Protein AF-A0A538II56-F1 (afdb_monomer_lite)

Radius of gyration: 27.38 Å; chains: 1; bounding box: 63×36×80 Å

Structure (mmCIF, N/CA/C/O backbone):
data_AF-A0A538II56-F1
#
_entry.id   AF-A0A538II56-F1
#
loop_
_atom_site.group_PDB
_atom_site.id
_atom_site.type_symbol
_atom_site.label_atom_id
_atom_site.label_alt_id
_atom_site.label_comp_id
_atom_site.label_asym_id
_atom_site.label_entity_id
_atom_site.label_seq_id
_atom_site.pdbx_PDB_ins_code
_atom_site.Cartn_x
_atom_site.Cartn_y
_atom_site.Cartn_z
_atom_site.occupancy
_atom_site.B_iso_or_equiv
_atom_site.auth_seq_id
_atom_site.auth_comp_id
_atom_site.auth_asym_id
_atom_site.auth_atom_id
_atom_site.pdbx_PDB_model_num
ATOM 1 N N . MET A 1 1 ? -2.631 -10.500 -26.567 1.00 83.62 1 MET A N 1
ATOM 2 C CA . MET A 1 1 ? -2.787 -10.497 -25.091 1.00 83.62 1 MET A CA 1
ATOM 3 C C . MET A 1 1 ? -1.878 -9.417 -24.539 1.00 83.62 1 MET A C 1
ATOM 5 O O . MET A 1 1 ? -0.732 -9.382 -24.964 1.00 83.62 1 MET A O 1
ATOM 9 N N . ALA A 1 2 ? -2.372 -8.534 -23.667 1.00 93.31 2 ALA A N 1
ATOM 10 C CA . ALA A 1 2 ? -1.556 -7.450 -23.122 1.00 93.31 2 ALA A CA 1
ATOM 11 C C . ALA A 1 2 ? -0.451 -8.008 -22.205 1.00 93.31 2 ALA A C 1
ATOM 13 O O . ALA A 1 2 ? -0.745 -8.594 -21.159 1.00 93.31 2 ALA A O 1
ATOM 14 N N . ARG A 1 3 ? 0.801 -7.838 -22.639 1.00 98.19 3 ARG A N 1
ATOM 15 C CA . ARG A 1 3 ? 2.034 -8.002 -21.858 1.00 98.19 3 ARG A CA 1
ATOM 16 C C . ARG A 1 3 ? 2.513 -6.625 -21.424 1.00 98.19 3 ARG A C 1
ATOM 18 O O . ARG A 1 3 ? 2.682 -5.748 -22.278 1.00 98.19 3 ARG A O 1
ATOM 25 N N . VAL A 1 4 ? 2.705 -6.451 -20.126 1.00 98.62 4 VAL A N 1
ATOM 26 C CA . VAL A 1 4 ? 3.088 -5.178 -19.507 1.00 98.62 4 VAL A CA 1
ATOM 27 C C . VAL A 1 4 ? 4.300 -5.374 -18.604 1.00 98.62 4 VAL A C 1
ATOM 29 O O . VAL A 1 4 ? 4.721 -6.504 -18.354 1.00 98.62 4 VAL A O 1
ATOM 32 N N . ARG A 1 5 ? 4.850 -4.277 -18.087 1.00 98.62 5 ARG A N 1
ATOM 33 C CA . ARG A 1 5 ? 5.901 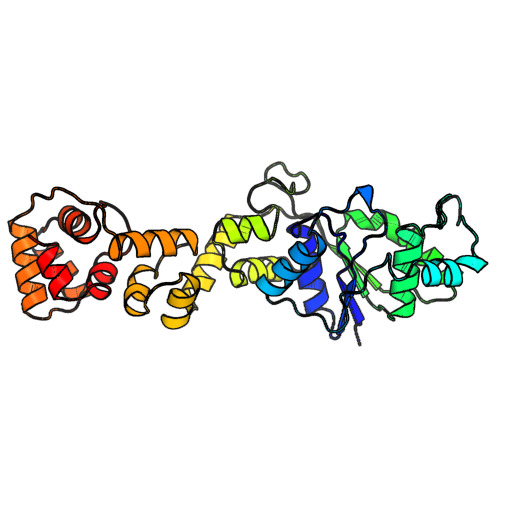-4.322 -17.069 1.00 98.62 5 ARG A CA 1
ATOM 34 C C . ARG A 1 5 ? 5.771 -3.188 -16.073 1.00 98.62 5 ARG A C 1
ATOM 36 O O . ARG A 1 5 ? 5.501 -2.046 -16.460 1.00 98.62 5 ARG A O 1
ATOM 43 N N . PHE A 1 6 ? 6.072 -3.503 -14.823 1.00 98.62 6 PHE A N 1
ATOM 44 C CA . PHE A 1 6 ? 6.398 -2.510 -13.818 1.00 98.62 6 PHE A CA 1
ATOM 45 C C . PHE A 1 6 ? 7.922 -2.426 -13.693 1.00 98.62 6 PHE A C 1
ATOM 47 O O . PHE A 1 6 ? 8.574 -3.431 -13.416 1.00 98.62 6 PHE A O 1
ATOM 54 N N . ALA A 1 7 ? 8.471 -1.238 -13.957 1.00 98.19 7 ALA A N 1
ATOM 55 C CA . ALA A 1 7 ? 9.909 -1.011 -14.088 1.00 98.19 7 ALA A CA 1
ATOM 56 C C . ALA A 1 7 ? 10.427 0.073 -13.113 1.00 98.19 7 ALA A C 1
ATOM 58 O O . ALA A 1 7 ? 10.723 1.191 -13.540 1.00 98.19 7 ALA A O 1
ATOM 59 N N . PRO A 1 8 ? 10.424 -0.165 -11.787 1.00 97.62 8 PRO A N 1
ATOM 60 C CA . PRO A 1 8 ? 10.918 0.803 -10.810 1.00 97.62 8 PRO A CA 1
ATOM 61 C C . PRO A 1 8 ? 12.451 0.798 -10.693 1.00 97.62 8 PRO A C 1
ATOM 63 O O . PRO A 1 8 ? 13.091 -0.251 -10.718 1.00 97.62 8 PRO A O 1
ATOM 66 N N . SER A 1 9 ? 13.040 1.970 -10.442 1.00 96.62 9 SER A N 1
ATOM 67 C CA . SER A 1 9 ? 14.431 2.073 -9.978 1.00 96.62 9 SER A CA 1
ATOM 68 C C . SER A 1 9 ? 14.523 1.860 -8.457 1.00 96.62 9 SER A C 1
ATOM 70 O O . SER A 1 9 ? 13.689 2.426 -7.731 1.00 96.62 9 SER A O 1
ATOM 72 N N . PRO A 1 10 ? 15.542 1.138 -7.943 1.00 96.62 10 PRO A N 1
ATOM 73 C CA . PRO A 1 10 ? 15.673 0.754 -6.531 1.00 96.62 10 PRO A CA 1
ATOM 74 C C . PRO A 1 10 ? 16.144 1.921 -5.650 1.00 96.62 10 PRO A C 1
ATOM 76 O O . PRO A 1 10 ? 17.224 1.928 -5.066 1.00 96.62 10 PRO A O 1
ATOM 79 N N . THR A 1 11 ? 15.286 2.932 -5.539 1.00 94.81 11 THR A N 1
ATOM 80 C CA . THR A 1 11 ? 15.519 4.202 -4.830 1.00 94.81 11 THR A CA 1
ATOM 81 C C . THR A 1 11 ? 14.812 4.249 -3.465 1.00 94.81 11 THR A C 1
ATOM 83 O O . THR A 1 11 ? 14.501 5.334 -2.958 1.00 94.81 11 THR A O 1
ATOM 86 N N . GLY A 1 12 ? 14.507 3.073 -2.907 1.00 94.94 12 GLY A N 1
ATOM 87 C CA . GLY A 1 12 ? 13.791 2.861 -1.648 1.00 94.94 12 GLY A CA 1
ATOM 88 C C . GLY A 1 12 ? 12.340 2.434 -1.861 1.00 94.94 12 GLY A C 1
ATOM 89 O O . GLY A 1 12 ? 11.979 1.961 -2.937 1.00 94.94 12 GLY A O 1
ATOM 90 N N . SER A 1 13 ? 11.510 2.633 -0.831 1.00 97.62 13 SER A N 1
ATOM 91 C CA . SER A 1 13 ? 10.066 2.370 -0.898 1.00 97.62 13 SER A CA 1
ATOM 92 C C . SER A 1 13 ? 9.413 3.080 -2.088 1.00 97.62 13 SER A C 1
ATOM 94 O O . SER A 1 13 ? 9.813 4.185 -2.487 1.00 97.62 13 SER A O 1
ATOM 96 N N . LEU A 1 14 ? 8.393 2.438 -2.657 1.00 98.06 14 LEU A N 1
ATOM 97 C CA . LEU A 1 14 ? 7.661 2.966 -3.796 1.00 98.06 14 LEU A CA 1
ATOM 98 C C . LEU A 1 14 ? 7.014 4.301 -3.439 1.00 98.06 14 LEU A C 1
ATOM 100 O O . LEU A 1 14 ? 6.211 4.404 -2.513 1.00 98.06 14 LEU A O 1
ATOM 104 N N . HIS A 1 15 ? 7.320 5.325 -4.235 1.00 97.69 15 HIS A N 1
ATOM 105 C CA . HIS A 1 15 ? 6.516 6.540 -4.258 1.00 97.69 15 HIS A CA 1
ATOM 106 C C . HIS A 1 15 ? 5.080 6.188 -4.668 1.00 97.69 15 HIS A C 1
ATOM 108 O O . HIS A 1 15 ? 4.889 5.338 -5.541 1.00 97.69 15 HIS A O 1
ATOM 114 N N . LEU A 1 16 ? 4.074 6.866 -4.112 1.00 97.69 16 LEU A N 1
ATOM 115 C CA . LEU A 1 16 ? 2.669 6.525 -4.367 1.00 97.69 16 LEU A CA 1
ATOM 116 C C . LEU A 1 16 ? 2.299 6.570 -5.864 1.00 97.69 16 LEU A C 1
ATOM 118 O O . LEU A 1 16 ? 1.544 5.736 -6.353 1.00 97.69 16 LEU A O 1
ATOM 122 N N . GLY A 1 17 ? 2.907 7.484 -6.628 1.00 97.12 17 GLY A N 1
ATOM 123 C CA . GLY A 1 17 ? 2.759 7.527 -8.089 1.00 97.12 17 GLY A CA 1
ATOM 124 C C . GLY A 1 17 ? 3.330 6.299 -8.818 1.00 97.12 17 GLY A C 1
ATOM 125 O O . GLY A 1 17 ? 2.764 5.876 -9.820 1.00 97.12 17 GLY A O 1
ATOM 126 N N . ASN A 1 18 ? 4.400 5.685 -8.303 1.00 97.44 18 ASN A N 1
ATOM 127 C CA . ASN A 1 18 ? 4.931 4.434 -8.857 1.00 97.44 18 ASN A CA 1
ATOM 128 C C . ASN A 1 18 ? 4.029 3.254 -8.478 1.00 97.44 18 ASN A C 1
ATOM 130 O O . ASN A 1 18 ? 3.802 2.372 -9.301 1.00 97.44 18 ASN A O 1
ATOM 134 N N . ALA A 1 19 ? 3.480 3.254 -7.259 1.00 98.44 19 ALA A N 1
ATOM 135 C CA . ALA A 1 19 ? 2.486 2.267 -6.848 1.00 98.44 19 ALA A CA 1
ATOM 136 C C . ALA A 1 19 ? 1.223 2.338 -7.727 1.00 98.44 19 ALA A C 1
ATOM 138 O O . ALA A 1 19 ? 0.704 1.296 -8.123 1.00 98.44 19 ALA A O 1
ATOM 139 N N . LEU A 1 20 ? 0.786 3.542 -8.127 1.00 98.56 20 LEU A N 1
ATOM 140 C CA . LEU A 1 20 ? -0.281 3.720 -9.120 1.00 98.56 20 LEU A CA 1
ATOM 141 C C . LEU A 1 20 ? 0.067 3.031 -10.444 1.00 98.56 20 LEU A C 1
ATOM 143 O O . LEU A 1 20 ? -0.744 2.269 -10.969 1.00 98.56 20 LEU A O 1
ATOM 147 N N . SER A 1 21 ? 1.286 3.237 -10.961 1.00 98.31 21 SER A N 1
ATOM 148 C CA . SER A 1 21 ? 1.735 2.539 -12.169 1.00 98.31 21 SER A CA 1
ATOM 149 C C . SER A 1 21 ? 1.734 1.017 -11.978 1.00 98.31 21 SER A C 1
ATOM 151 O O . SER A 1 21 ? 1.309 0.305 -12.885 1.00 98.31 21 SER A O 1
ATOM 153 N N . ALA A 1 22 ? 2.165 0.497 -10.825 1.00 98.50 22 ALA A N 1
ATOM 154 C CA . ALA A 1 22 ? 2.156 -0.941 -10.541 1.00 98.50 22 ALA A CA 1
ATOM 155 C C . ALA A 1 22 ? 0.731 -1.527 -10.561 1.00 98.50 22 ALA A C 1
ATOM 157 O O . ALA A 1 22 ? 0.476 -2.505 -11.269 1.00 98.50 22 ALA A O 1
ATOM 158 N N . VAL A 1 23 ? -0.213 -0.888 -9.859 1.00 98.44 23 VAL A N 1
ATOM 159 C CA . VAL A 1 23 ? -1.634 -1.281 -9.835 1.00 98.44 23 VAL A CA 1
ATOM 160 C C . VAL A 1 23 ? -2.237 -1.232 -11.239 1.00 98.44 23 VAL A C 1
ATOM 162 O O . VAL A 1 23 ? -2.888 -2.184 -11.673 1.00 98.44 23 VAL A O 1
ATOM 165 N N . ALA A 1 24 ? -1.986 -0.155 -11.986 1.00 97.81 24 ALA A N 1
ATOM 166 C CA . ALA A 1 24 ? -2.518 0.003 -13.333 1.00 97.81 24 ALA A CA 1
ATOM 167 C C . ALA A 1 24 ? -1.962 -1.044 -14.314 1.00 97.81 24 ALA A C 1
ATOM 169 O O . ALA A 1 24 ? -2.731 -1.626 -15.081 1.00 97.81 24 ALA A O 1
ATOM 170 N N . ASN A 1 25 ? -0.656 -1.339 -14.257 1.00 98.12 25 ASN A N 1
ATOM 171 C CA . ASN A 1 25 ? -0.055 -2.410 -15.056 1.00 98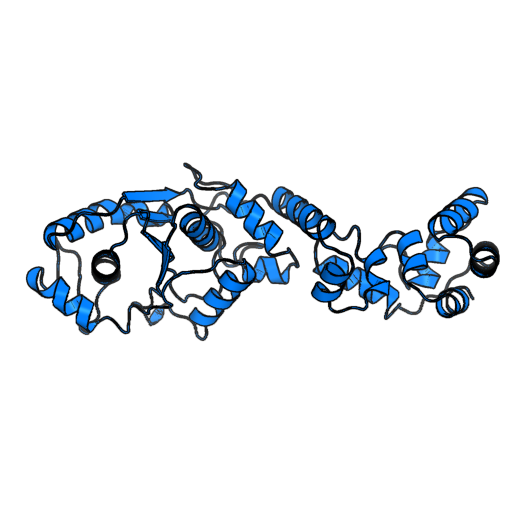.12 25 ASN A CA 1
ATOM 172 C C . ASN A 1 25 ? -0.700 -3.760 -14.717 1.00 98.12 25 ASN A C 1
ATOM 174 O O . ASN A 1 25 ? -1.174 -4.443 -15.622 1.00 98.12 25 ASN A O 1
ATOM 178 N N . ARG A 1 26 ? -0.809 -4.126 -13.435 1.00 97.19 26 ARG A N 1
ATOM 179 C CA . ARG A 1 26 ? -1.406 -5.410 -13.032 1.00 97.19 26 ARG A CA 1
ATOM 180 C C . ARG A 1 26 ? -2.862 -5.562 -13.478 1.00 97.19 26 ARG A C 1
ATOM 182 O O . ARG A 1 26 ? -3.266 -6.674 -13.814 1.00 97.19 26 ARG A O 1
ATOM 189 N N . ARG A 1 27 ? -3.645 -4.475 -13.491 1.00 95.94 27 ARG A N 1
ATOM 190 C CA . ARG A 1 27 ? -5.040 -4.487 -13.973 1.00 95.94 27 ARG A CA 1
ATOM 191 C C . ARG A 1 27 ? -5.149 -4.610 -15.489 1.00 95.94 27 ARG A C 1
ATOM 193 O O . ARG A 1 27 ? -6.049 -5.290 -15.971 1.00 95.94 27 ARG A O 1
ATOM 200 N N . LEU A 1 28 ? -4.265 -3.948 -16.233 1.00 95.81 28 LEU A N 1
ATOM 201 C CA . LEU A 1 28 ? -4.271 -3.976 -17.698 1.00 95.81 28 LEU A CA 1
ATOM 202 C C . LEU A 1 28 ? -3.701 -5.292 -18.251 1.00 95.81 28 LEU A C 1
ATOM 204 O O . LEU A 1 28 ? -4.230 -5.875 -19.198 1.00 95.81 28 LEU A O 1
ATOM 208 N N . GLY A 1 29 ? -2.584 -5.735 -17.680 1.00 93.44 29 GLY A N 1
ATOM 209 C CA . GLY A 1 29 ? -1.811 -6.871 -18.147 1.00 93.44 29 GLY A CA 1
ATOM 210 C C . GLY A 1 29 ? -2.386 -8.195 -17.674 1.00 93.44 29 GLY A C 1
ATOM 211 O O . GLY A 1 29 ? -2.537 -8.445 -16.478 1.00 93.44 29 GLY A O 1
ATOM 212 N N . LYS A 1 30 ? -2.606 -9.111 -18.619 1.00 93.31 30 LYS A N 1
ATOM 213 C CA . LYS A 1 30 ? -2.799 -10.521 -18.257 1.00 93.31 30 LYS A CA 1
ATOM 214 C C . LYS A 1 30 ? -1.477 -11.196 -17.872 1.00 93.31 30 LYS A C 1
ATOM 216 O O . LYS A 1 30 ? -1.503 -12.222 -17.210 1.00 93.31 30 LYS A O 1
ATOM 221 N N . TRP A 1 31 ? -0.357 -10.616 -18.299 1.00 98.12 31 TRP A N 1
ATOM 222 C CA . TRP A 1 31 ? 0.998 -11.013 -17.941 1.00 98.12 31 TRP A CA 1
ATOM 223 C C . TRP A 1 31 ? 1.822 -9.755 -17.640 1.00 98.12 31 TRP A C 1
ATOM 225 O O . TRP A 1 31 ? 1.784 -8.807 -18.435 1.00 98.12 31 TRP A O 1
ATOM 235 N N . MET A 1 32 ? 2.543 -9.738 -16.521 1.00 98.56 32 MET A N 1
ATOM 236 C CA . MET A 1 32 ? 3.342 -8.606 -16.057 1.00 98.56 32 MET A CA 1
ATOM 237 C C . MET A 1 32 ? 4.768 -9.029 -15.694 1.00 98.56 32 MET A C 1
ATOM 239 O O . MET A 1 32 ? 4.961 -9.899 -14.850 1.00 98.56 32 MET A O 1
ATOM 243 N N . LEU A 1 33 ? 5.754 -8.344 -16.270 1.00 98.75 33 LEU A N 1
ATOM 244 C CA . LEU A 1 33 ? 7.152 -8.399 -15.840 1.00 98.75 33 LEU A CA 1
ATOM 245 C C . LEU A 1 33 ? 7.392 -7.432 -14.674 1.00 98.75 33 LEU A C 1
ATOM 247 O O . LEU A 1 33 ? 6.976 -6.271 -14.743 1.00 98.75 33 LEU A O 1
ATOM 251 N N . LEU A 1 34 ? 8.131 -7.871 -13.656 1.00 98.81 34 LEU A N 1
ATOM 252 C CA . LEU A 1 34 ? 8.822 -6.975 -12.732 1.00 98.81 34 LEU A CA 1
ATOM 253 C C . LEU A 1 34 ? 10.275 -6.793 -13.188 1.00 98.81 34 LEU A C 1
ATOM 255 O O . LEU A 1 34 ? 11.053 -7.749 -13.201 1.00 98.81 34 LEU A O 1
ATOM 259 N N . ARG A 1 35 ? 10.647 -5.560 -13.545 1.00 98.75 35 ARG A N 1
ATOM 260 C CA . ARG A 1 35 ? 12.011 -5.200 -13.957 1.00 98.75 35 ARG A CA 1
ATOM 261 C C . ARG A 1 35 ? 12.593 -4.147 -13.020 1.00 98.75 35 ARG A C 1
ATOM 263 O O . ARG A 1 35 ? 11.949 -3.144 -12.756 1.00 98.75 35 ARG A O 1
ATOM 270 N N . ILE A 1 36 ? 13.799 -4.358 -12.519 1.00 98.44 36 ILE A N 1
ATOM 271 C CA . ILE A 1 36 ? 14.492 -3.405 -11.655 1.00 98.44 36 ILE A CA 1
ATOM 272 C C . ILE A 1 36 ? 15.411 -2.552 -12.530 1.00 98.44 36 ILE A C 1
ATOM 274 O O . ILE A 1 36 ? 16.403 -3.047 -13.064 1.00 98.44 36 ILE A O 1
ATOM 278 N N . ASP A 1 37 ? 15.062 -1.275 -12.689 1.00 97.00 37 ASP A N 1
ATOM 279 C CA . ASP A 1 37 ? 15.788 -0.320 -13.536 1.00 97.00 37 ASP A CA 1
ATOM 280 C C . ASP A 1 37 ? 16.966 0.286 -12.745 1.00 97.00 37 ASP A C 1
ATOM 282 O O . ASP A 1 37 ? 16.916 1.431 -12.283 1.00 97.00 37 ASP A O 1
ATOM 286 N N . ASP A 1 38 ? 18.016 -0.518 -12.553 1.00 95.81 38 ASP A N 1
ATOM 287 C CA . ASP A 1 38 ? 19.198 -0.252 -11.720 1.00 95.81 38 ASP A CA 1
ATOM 288 C C . ASP A 1 38 ? 20.445 0.205 -12.506 1.00 95.81 38 ASP A C 1
ATOM 290 O O . ASP A 1 38 ? 21.555 0.200 -11.975 1.00 95.81 38 ASP A O 1
ATOM 294 N N . THR A 1 39 ? 20.260 0.676 -13.745 1.00 90.44 39 THR A N 1
ATOM 295 C CA . THR A 1 39 ? 21.322 1.153 -14.666 1.00 90.44 39 THR A CA 1
ATOM 296 C C . THR A 1 39 ? 22.045 2.434 -14.230 1.00 90.44 39 THR A C 1
ATOM 298 O O . THR A 1 39 ? 22.935 2.919 -14.935 1.00 90.44 39 THR A O 1
ATOM 301 N N . ASP A 1 40 ? 21.667 3.015 -13.092 1.00 88.56 40 ASP A N 1
ATOM 302 C CA . ASP A 1 40 ? 22.348 4.147 -12.465 1.00 88.56 40 ASP A CA 1
ATOM 303 C C . ASP A 1 40 ? 22.645 3.837 -10.986 1.00 88.56 40 ASP A C 1
ATOM 305 O O . ASP A 1 40 ? 21.862 4.202 -10.100 1.00 88.56 40 ASP A O 1
ATOM 309 N N . PRO A 1 41 ? 23.782 3.170 -10.701 1.00 87.31 41 PRO A N 1
ATOM 310 C CA . PRO A 1 41 ? 24.143 2.745 -9.351 1.00 87.31 41 PRO A CA 1
ATOM 311 C C . PRO A 1 41 ? 24.206 3.888 -8.335 1.00 87.31 41 PRO A C 1
ATOM 313 O O . PRO A 1 41 ? 23.952 3.664 -7.155 1.00 87.31 41 PRO A O 1
ATOM 316 N N . ALA A 1 42 ? 24.496 5.118 -8.777 1.00 89.69 42 ALA A N 1
ATOM 317 C CA . ALA A 1 42 ? 24.608 6.281 -7.897 1.00 89.69 42 ALA A CA 1
ATOM 318 C C . ALA A 1 42 ? 23.259 6.720 -7.304 1.00 89.69 42 ALA A C 1
ATOM 320 O O . ALA A 1 42 ? 23.225 7.403 -6.280 1.00 89.69 42 ALA A O 1
ATOM 321 N N . ARG A 1 43 ? 22.141 6.346 -7.942 1.00 87.75 43 ARG A N 1
ATOM 322 C CA . ARG A 1 43 ? 20.785 6.626 -7.446 1.00 87.75 43 ARG A CA 1
ATOM 323 C C . ARG A 1 43 ? 20.190 5.477 -6.639 1.00 87.75 43 ARG A C 1
ATOM 325 O O . ARG A 1 43 ? 19.183 5.686 -5.957 1.00 87.75 43 ARG A O 1
ATOM 332 N N . ASN A 1 44 ? 20.791 4.296 -6.703 1.00 93.19 44 ASN A N 1
ATOM 333 C CA . ASN A 1 44 ? 20.315 3.130 -5.978 1.00 93.19 44 ASN A CA 1
ATOM 334 C C . ASN A 1 44 ? 20.590 3.299 -4.483 1.00 93.19 44 ASN A C 1
ATOM 336 O O . ASN A 1 44 ? 21.618 3.840 -4.077 1.00 93.19 44 ASN A O 1
ATOM 340 N N . VAL A 1 45 ? 19.664 2.829 -3.654 1.00 94.25 45 VAL A N 1
ATOM 341 C CA . VAL A 1 45 ? 19.858 2.803 -2.201 1.00 94.25 45 VAL A CA 1
ATOM 342 C C . VAL A 1 45 ? 20.089 1.368 -1.731 1.00 94.25 45 VAL A C 1
ATOM 344 O O . VAL A 1 45 ? 19.534 0.440 -2.331 1.00 94.25 45 VAL A O 1
ATOM 347 N N . PRO A 1 46 ? 20.865 1.162 -0.650 1.00 93.44 46 PRO A N 1
ATOM 348 C CA . PRO A 1 46 ? 20.964 -0.145 -0.011 1.00 93.44 46 PRO A CA 1
ATOM 349 C C . PRO A 1 46 ? 19.570 -0.699 0.302 1.00 93.44 46 PRO A C 1
ATOM 351 O O . PRO A 1 46 ? 18.703 0.040 0.767 1.00 93.44 46 PRO A O 1
ATOM 354 N N . ASP A 1 47 ? 19.349 -1.985 0.024 1.00 95.31 47 ASP A N 1
ATOM 355 C CA . ASP A 1 47 ? 18.056 -2.669 0.206 1.00 95.31 47 ASP A CA 1
ATOM 356 C C . ASP A 1 47 ? 16.881 -2.092 -0.621 1.00 95.31 47 ASP A C 1
ATOM 358 O O . ASP A 1 47 ? 15.724 -2.450 -0.405 1.00 95.31 47 ASP A O 1
ATOM 362 N N . GLY A 1 48 ? 17.150 -1.210 -1.594 1.00 96.81 48 GLY A N 1
ATOM 363 C CA . GLY A 1 48 ? 16.115 -0.536 -2.382 1.00 96.81 48 GLY A CA 1
ATOM 364 C C . GLY A 1 48 ? 15.231 -1.491 -3.187 1.00 96.81 48 GLY A C 1
ATOM 365 O O . GLY A 1 48 ? 14.025 -1.276 -3.276 1.00 96.81 48 GLY A O 1
ATOM 366 N N . GLU A 1 49 ? 15.807 -2.563 -3.733 1.00 97.25 49 GLU A N 1
ATOM 367 C CA . GLU A 1 49 ? 15.052 -3.609 -4.431 1.00 97.25 49 GLU A CA 1
ATOM 368 C C . GLU A 1 49 ? 14.114 -4.360 -3.480 1.00 97.25 49 GLU A C 1
ATOM 370 O O . GLU A 1 49 ? 12.919 -4.453 -3.745 1.00 97.25 49 GLU A O 1
ATOM 375 N N . ASN A 1 50 ? 14.611 -4.824 -2.330 1.00 98.06 50 ASN A N 1
ATOM 376 C CA . ASN A 1 50 ? 13.772 -5.522 -1.355 1.00 98.06 50 ASN A CA 1
ATOM 377 C C . ASN A 1 50 ? 12.669 -4.612 -0.801 1.00 98.06 50 ASN A C 1
ATOM 379 O O . ASN A 1 50 ? 11.567 -5.083 -0.539 1.00 98.06 50 ASN A O 1
ATOM 383 N N . ALA A 1 51 ? 12.921 -3.306 -0.653 1.00 98.06 51 ALA A N 1
ATOM 384 C CA . ALA A 1 51 ? 11.879 -2.348 -0.288 1.00 98.06 51 ALA A CA 1
ATOM 385 C C . ALA A 1 51 ? 10.742 -2.310 -1.323 1.00 98.06 51 ALA A C 1
ATOM 387 O O . ALA A 1 51 ? 9.574 -2.294 -0.938 1.00 98.06 51 ALA A O 1
ATOM 388 N N . ILE A 1 52 ? 11.069 -2.356 -2.619 1.00 98.50 52 ILE A N 1
ATOM 389 C CA . ILE A 1 52 ? 10.078 -2.450 -3.699 1.00 98.50 52 ILE A CA 1
ATOM 390 C C . ILE A 1 52 ? 9.297 -3.761 -3.605 1.00 98.50 52 ILE A C 1
ATOM 392 O O . ILE A 1 52 ? 8.069 -3.726 -3.664 1.00 98.50 52 ILE A O 1
ATOM 396 N N . LEU A 1 53 ? 9.982 -4.899 -3.444 1.00 98.56 53 LEU A N 1
ATOM 397 C CA . LEU A 1 53 ? 9.330 -6.211 -3.349 1.00 98.56 53 LEU A CA 1
ATOM 398 C C . LEU A 1 53 ? 8.362 -6.263 -2.164 1.00 98.56 53 LEU A C 1
ATOM 400 O O . LEU A 1 53 ? 7.193 -6.590 -2.353 1.00 98.56 53 LEU A O 1
ATOM 404 N N . ARG A 1 54 ? 8.805 -5.819 -0.980 1.00 98.50 54 ARG A N 1
ATOM 405 C CA . ARG A 1 54 ? 7.958 -5.723 0.219 1.00 98.50 54 ARG A CA 1
ATOM 406 C C . ARG A 1 54 ? 6.728 -4.853 -0.011 1.00 98.50 54 ARG A C 1
ATOM 408 O O . ARG A 1 54 ? 5.650 -5.184 0.466 1.00 98.50 54 ARG A O 1
ATOM 415 N N . ASP A 1 55 ? 6.870 -3.732 -0.714 1.00 98.69 55 ASP A N 1
ATOM 416 C CA . ASP A 1 55 ? 5.744 -2.841 -0.995 1.00 98.69 55 ASP A CA 1
ATOM 417 C C . ASP A 1 55 ? 4.750 -3.456 -1.992 1.00 98.69 55 ASP A C 1
ATOM 419 O O . ASP A 1 55 ? 3.542 -3.324 -1.799 1.00 98.69 55 ASP A O 1
ATOM 423 N N . LEU A 1 56 ? 5.229 -4.153 -3.027 1.00 98.69 56 LEU A N 1
ATOM 424 C CA . LEU A 1 56 ? 4.367 -4.859 -3.981 1.00 98.69 56 LEU A CA 1
ATOM 425 C C . LEU A 1 56 ? 3.633 -6.035 -3.330 1.00 98.69 56 LEU A C 1
ATOM 427 O O . LEU A 1 56 ? 2.425 -6.171 -3.520 1.00 98.69 56 LEU A O 1
ATOM 431 N N . GLU A 1 57 ? 4.339 -6.848 -2.542 1.00 98.38 57 GLU A N 1
ATOM 432 C CA . GLU A 1 57 ? 3.762 -7.955 -1.773 1.00 98.38 57 GLU A CA 1
ATOM 433 C C . GLU A 1 57 ? 2.716 -7.448 -0.785 1.00 98.38 57 GLU A C 1
ATOM 435 O O . GLU A 1 57 ? 1.601 -7.964 -0.749 1.00 98.38 57 GLU A O 1
ATOM 440 N N . TRP A 1 58 ? 3.040 -6.386 -0.042 1.00 98.31 58 TRP A N 1
ATOM 441 C CA . TRP A 1 58 ? 2.114 -5.768 0.899 1.00 98.31 58 TRP A CA 1
ATOM 442 C C . TRP A 1 58 ? 0.849 -5.266 0.199 1.00 98.31 58 TRP A C 1
ATOM 444 O O . TRP A 1 58 ? -0.244 -5.518 0.688 1.00 98.31 58 TRP A O 1
ATOM 454 N N . LEU A 1 59 ? 0.971 -4.639 -0.977 1.00 98.50 59 LEU A N 1
ATOM 455 C CA . LEU A 1 59 ? -0.171 -4.225 -1.805 1.00 98.50 59 LEU A CA 1
ATOM 456 C C . LEU A 1 59 ? -0.900 -5.397 -2.497 1.00 98.50 59 LEU A C 1
ATOM 458 O O . LEU A 1 59 ? -1.918 -5.178 -3.158 1.00 98.50 59 LEU A O 1
ATOM 462 N N . GLY A 1 60 ? -0.401 -6.633 -2.400 1.00 97.81 60 GLY A N 1
ATOM 463 C CA . GLY A 1 60 ? -0.966 -7.797 -3.086 1.00 97.81 60 GLY A CA 1
ATOM 464 C C . GLY A 1 60 ? -0.847 -7.721 -4.614 1.00 97.81 60 GLY A C 1
ATOM 465 O O . GLY A 1 60 ? -1.753 -8.159 -5.333 1.00 97.81 60 GLY A O 1
ATOM 466 N N . ILE A 1 61 ? 0.233 -7.120 -5.121 1.00 98.12 61 ILE A N 1
ATOM 467 C CA . ILE A 1 61 ? 0.514 -6.955 -6.552 1.00 98.12 61 ILE A CA 1
ATOM 468 C C . ILE A 1 61 ? 1.494 -8.043 -6.999 1.00 98.12 61 ILE A C 1
ATOM 470 O O . ILE A 1 61 ? 2.704 -7.913 -6.836 1.00 98.12 61 ILE A O 1
ATOM 474 N N . ALA A 1 62 ? 0.966 -9.101 -7.612 1.00 97.19 62 ALA A N 1
ATOM 475 C CA . ALA A 1 62 ? 1.769 -10.190 -8.166 1.00 97.19 62 ALA A CA 1
ATOM 476 C C . ALA A 1 62 ? 2.240 -9.904 -9.601 1.00 97.19 62 ALA A C 1
ATOM 478 O O . ALA A 1 62 ? 1.499 -9.341 -10.414 1.00 97.19 62 ALA A O 1
ATOM 479 N N . TRP A 1 63 ? 3.440 -10.364 -9.941 1.00 98.12 63 TRP A N 1
ATOM 480 C CA . TRP A 1 63 ? 3.988 -10.383 -11.300 1.00 98.12 63 TRP A CA 1
ATOM 481 C C . TRP A 1 63 ? 4.198 -11.821 -11.775 1.00 98.12 63 TRP A C 1
ATOM 483 O O . TRP A 1 63 ? 4.242 -12.754 -10.979 1.00 98.12 63 TRP A O 1
ATOM 493 N N . ASP A 1 64 ? 4.280 -11.990 -13.090 1.00 98.50 64 ASP A N 1
ATOM 494 C CA . ASP A 1 64 ? 4.348 -13.295 -13.748 1.00 98.50 64 ASP A CA 1
ATOM 495 C C . ASP A 1 64 ? 5.792 -13.702 -14.088 1.00 98.50 64 ASP A C 1
ATOM 497 O O . ASP A 1 64 ? 6.093 -14.888 -14.180 1.00 98.50 64 ASP A O 1
ATOM 501 N N . GLU A 1 65 ? 6.693 -12.733 -14.273 1.00 98.44 65 GLU A N 1
ATOM 502 C CA . GLU A 1 65 ? 8.121 -12.966 -14.523 1.00 98.44 65 GLU A CA 1
ATOM 503 C C . GLU A 1 65 ? 8.971 -11.892 -13.836 1.00 98.44 65 GLU A C 1
ATOM 505 O O . GLU A 1 65 ? 8.539 -10.745 -13.684 1.00 98.44 65 GLU A O 1
ATOM 510 N N . GLY A 1 66 ? 10.180 -12.267 -13.417 1.00 97.19 66 GLY A N 1
ATOM 511 C CA . GLY A 1 66 ? 11.098 -11.420 -12.657 1.00 97.19 66 GLY A CA 1
ATOM 512 C C . GLY A 1 66 ? 11.061 -11.662 -11.138 1.00 97.19 66 GLY A C 1
ATOM 513 O O . GLY A 1 66 ? 10.397 -12.593 -10.678 1.00 97.19 66 GLY A O 1
ATOM 514 N N . PRO A 1 67 ? 11.771 -10.843 -10.341 1.00 97.88 67 PRO A N 1
ATOM 515 C CA . PRO A 1 67 ? 12.458 -9.615 -10.747 1.00 97.88 67 PRO A CA 1
ATOM 516 C C . PRO A 1 67 ? 13.645 -9.871 -11.687 1.00 97.88 67 PRO A C 1
ATOM 518 O O . PRO A 1 67 ? 14.479 -10.733 -11.432 1.00 97.88 67 PRO A O 1
ATOM 521 N N . VAL A 1 68 ? 13.720 -9.104 -12.776 1.00 98.19 68 VAL A N 1
ATOM 522 C CA . VAL A 1 68 ? 14.889 -9.050 -13.672 1.00 98.19 68 VAL A CA 1
ATOM 523 C C . VAL A 1 68 ? 15.607 -7.724 -13.459 1.00 98.19 68 VAL A C 1
ATOM 525 O O . VAL A 1 68 ? 14.960 -6.680 -13.506 1.00 98.19 68 VAL A O 1
ATOM 528 N N . ARG A 1 69 ? 16.927 -7.738 -13.266 1.00 97.94 69 ARG A N 1
ATOM 529 C CA . ARG A 1 69 ? 17.733 -6.513 -13.142 1.00 97.94 69 ARG A CA 1
ATOM 530 C C . ARG A 1 69 ? 18.286 -6.098 -14.495 1.00 97.94 69 ARG A C 1
ATOM 532 O O . ARG A 1 69 ? 18.669 -6.945 -15.303 1.00 97.94 69 ARG A O 1
ATOM 539 N N . GLN A 1 70 ? 18.324 -4.797 -14.754 1.00 96.94 70 GLN A N 1
ATOM 540 C CA . GLN A 1 70 ? 18.894 -4.283 -15.996 1.00 96.94 70 GLN A CA 1
ATOM 541 C C . GLN A 1 70 ? 20.422 -4.364 -15.994 1.00 96.94 70 GLN A C 1
ATOM 543 O O . GLN A 1 70 ? 21.017 -4.613 -17.040 1.00 96.94 70 GLN A O 1
ATOM 548 N N . SER A 1 71 ? 21.058 -4.198 -14.835 1.00 94.88 71 SER A N 1
ATOM 549 C CA . SER A 1 71 ? 22.508 -4.343 -14.667 1.00 94.88 71 SER A CA 1
ATOM 550 C C . SER A 1 71 ? 23.018 -5.719 -15.11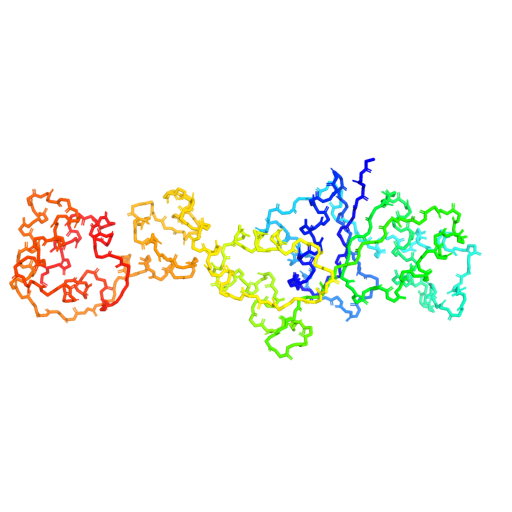7 1.00 94.88 71 SER A C 1
ATOM 552 O O . SER A 1 71 ? 24.004 -5.793 -15.851 1.00 94.88 71 SER A O 1
ATOM 554 N N . ASP A 1 72 ? 22.281 -6.788 -14.801 1.00 97.06 72 ASP A N 1
ATOM 555 C CA . ASP A 1 72 ? 22.568 -8.169 -15.221 1.00 97.06 72 ASP A CA 1
ATOM 556 C C . ASP A 1 72 ? 22.451 -8.374 -16.747 1.00 97.06 72 ASP A C 1
ATOM 558 O O . ASP A 1 72 ? 22.885 -9.389 -17.290 1.00 97.06 72 ASP A O 1
ATOM 562 N N . ARG A 1 73 ? 21.857 -7.411 -17.462 1.00 97.69 73 ARG A N 1
ATOM 563 C CA . ARG A 1 73 ? 21.567 -7.474 -18.903 1.00 97.69 73 ARG A CA 1
ATOM 564 C C . ARG A 1 73 ? 22.386 -6.482 -19.728 1.00 97.69 73 ARG A C 1
ATOM 566 O O . ARG A 1 73 ? 22.149 -6.347 -20.927 1.00 97.69 73 ARG A O 1
ATOM 573 N N . ALA A 1 74 ? 23.392 -5.846 -19.129 1.00 97.00 74 ALA A N 1
ATOM 574 C CA . ALA A 1 74 ? 24.188 -4.814 -19.789 1.00 97.00 74 ALA A CA 1
ATOM 575 C C . ALA A 1 74 ? 24.867 -5.289 -21.088 1.00 97.00 74 ALA A C 1
ATOM 577 O O . ALA A 1 74 ? 24.928 -4.542 -22.065 1.00 97.00 74 ALA A O 1
ATOM 578 N N . GLU A 1 75 ? 25.356 -6.533 -21.126 1.00 97.69 75 GLU A N 1
ATOM 579 C CA . GLU A 1 75 ? 25.933 -7.118 -22.342 1.00 97.69 75 GLU A CA 1
ATOM 580 C C . GLU A 1 75 ? 24.890 -7.245 -23.454 1.00 97.69 75 GLU A C 1
ATOM 582 O O . GLU A 1 75 ? 25.133 -6.799 -24.573 1.00 97.69 75 GLU A O 1
ATOM 587 N N . ARG A 1 76 ? 23.700 -7.756 -23.121 1.00 98.06 76 ARG A N 1
ATOM 588 C CA . ARG A 1 76 ? 22.583 -7.879 -24.058 1.00 98.06 76 ARG A CA 1
ATOM 589 C C . ARG A 1 76 ? 22.148 -6.519 -24.602 1.00 98.06 76 ARG A C 1
ATOM 591 O O . ARG A 1 76 ? 21.882 -6.387 -25.794 1.00 98.06 76 ARG A O 1
ATOM 598 N N . HIS A 1 77 ? 22.107 -5.493 -23.752 1.00 98.31 77 HIS A N 1
ATOM 599 C CA . HIS A 1 77 ? 21.791 -4.128 -24.180 1.00 98.31 77 HIS A CA 1
ATOM 600 C C . HIS A 1 77 ? 22.806 -3.607 -25.197 1.00 98.31 77 HIS A C 1
ATOM 602 O O . HIS A 1 77 ? 22.403 -3.042 -26.212 1.00 98.31 77 HIS A O 1
ATOM 608 N N . ARG A 1 78 ? 24.107 -3.834 -24.963 1.00 97.56 78 ARG A N 1
ATOM 609 C CA . ARG A 1 78 ? 25.167 -3.463 -25.913 1.00 97.56 78 ARG A CA 1
ATOM 610 C C . ARG A 1 78 ? 25.087 -4.255 -27.211 1.00 97.56 78 ARG A C 1
ATOM 612 O O . ARG A 1 78 ? 25.232 -3.662 -28.270 1.00 97.56 78 ARG A O 1
ATOM 619 N N . GLU A 1 79 ? 24.847 -5.560 -27.138 1.00 98.00 79 GLU A N 1
ATOM 620 C CA . GLU A 1 79 ? 24.723 -6.432 -28.310 1.00 98.00 79 GLU A CA 1
ATOM 621 C C . GLU A 1 79 ? 23.616 -5.935 -29.250 1.00 98.00 79 GLU A C 1
ATOM 623 O O . GLU A 1 79 ? 23.854 -5.719 -30.437 1.00 98.00 79 GLU A O 1
ATOM 628 N N . VAL A 1 80 ? 22.419 -5.688 -28.708 1.00 98.00 80 VAL A N 1
ATOM 629 C CA . VAL A 1 80 ? 21.272 -5.210 -29.492 1.00 98.00 80 VAL A CA 1
ATOM 630 C C . VAL A 1 80 ? 21.472 -3.766 -29.954 1.00 98.00 80 VAL A C 1
ATOM 632 O O . VAL A 1 80 ? 21.077 -3.419 -31.063 1.00 98.00 80 VAL A O 1
ATOM 635 N N . GLY A 1 81 ? 22.096 -2.924 -29.127 1.00 97.25 81 GLY A N 1
ATOM 636 C CA . GLY A 1 81 ? 22.393 -1.530 -29.455 1.00 97.25 81 GLY A CA 1
ATOM 637 C C . GLY A 1 81 ? 23.553 -1.332 -30.433 1.00 97.25 81 GLY A C 1
ATOM 638 O O . GLY A 1 81 ? 23.647 -0.262 -31.028 1.00 97.25 81 GLY A O 1
ATOM 639 N N . ALA A 1 82 ? 24.414 -2.334 -30.640 1.00 97.19 82 ALA A N 1
ATOM 640 C CA . ALA A 1 82 ? 25.637 -2.215 -31.437 1.00 97.19 82 ALA A CA 1
ATOM 641 C C . ALA A 1 82 ? 25.430 -1.626 -32.849 1.00 97.19 82 ALA A C 1
ATOM 643 O O . ALA A 1 82 ? 26.236 -0.780 -33.242 1.00 97.19 82 ALA A O 1
ATOM 644 N N . PRO A 1 83 ? 24.363 -1.968 -33.605 1.00 96.75 83 PRO A N 1
ATOM 645 C CA . PRO A 1 83 ? 24.105 -1.361 -34.913 1.00 96.75 83 PRO A CA 1
ATOM 646 C C . PRO A 1 83 ? 23.846 0.154 -34.870 1.00 96.75 83 PRO A C 1
ATOM 648 O O . PRO A 1 83 ? 24.047 0.830 -35.876 1.00 96.75 83 PRO A O 1
ATOM 651 N N . LEU A 1 84 ? 23.405 0.691 -33.727 1.00 96.81 84 LEU A N 1
ATOM 652 C CA . LEU A 1 84 ? 23.176 2.125 -33.521 1.00 96.81 84 LEU A CA 1
ATOM 653 C C . LEU A 1 84 ? 24.444 2.864 -33.061 1.00 96.81 84 LEU A C 1
ATOM 655 O O . LEU A 1 84 ? 24.483 4.092 -33.102 1.00 96.81 84 LEU A O 1
ATOM 659 N N . GLY A 1 85 ? 25.475 2.131 -32.625 1.00 96.19 85 GLY A N 1
ATOM 660 C CA . GLY A 1 85 ? 26.655 2.682 -31.960 1.00 96.19 85 GLY A CA 1
ATOM 661 C C . GLY A 1 85 ? 26.353 3.259 -30.570 1.00 96.19 85 GLY A C 1
ATOM 662 O O . GLY A 1 85 ? 25.279 3.066 -29.999 1.00 96.19 85 GLY A O 1
ATOM 663 N N . ASP A 1 86 ? 27.307 4.011 -30.018 1.00 96.88 86 ASP A N 1
ATOM 664 C CA . ASP A 1 86 ? 27.202 4.549 -28.652 1.00 96.88 86 ASP A CA 1
ATOM 665 C C . ASP A 1 86 ? 26.239 5.739 -28.536 1.00 96.88 86 ASP A C 1
ATOM 667 O O . ASP A 1 86 ? 25.886 6.163 -27.429 1.00 96.88 86 ASP A O 1
ATOM 671 N N . ARG A 1 87 ? 25.812 6.312 -29.669 1.00 97.19 87 ARG A N 1
ATOM 672 C CA . ARG A 1 87 ? 24.927 7.479 -29.720 1.00 97.19 87 ARG A CA 1
ATOM 673 C C . ARG A 1 87 ? 23.865 7.332 -30.796 1.00 97.19 87 ARG A C 1
ATOM 675 O O . ARG A 1 87 ? 24.167 6.966 -31.922 1.00 97.19 87 ARG A O 1
ATOM 682 N N . PHE A 1 88 ? 22.653 7.765 -30.476 1.00 96.88 88 PHE A N 1
ATOM 683 C CA . PHE A 1 88 ? 21.532 7.825 -31.404 1.00 96.88 88 PHE A CA 1
ATOM 684 C C . PHE A 1 88 ? 20.962 9.238 -31.417 1.00 96.88 88 PHE A C 1
ATOM 686 O O . PHE A 1 88 ? 20.516 9.742 -30.389 1.00 96.88 88 PHE A O 1
ATOM 693 N N . GLU A 1 89 ? 21.047 9.904 -32.570 1.00 94.25 89 GLU A N 1
ATOM 694 C CA . GLU A 1 89 ? 20.576 11.284 -32.760 1.00 94.25 89 GLU A CA 1
ATOM 695 C C . GLU A 1 89 ? 21.077 12.277 -31.694 1.00 94.25 89 GLU A C 1
ATOM 697 O O . GLU A 1 89 ? 20.344 13.106 -31.157 1.00 94.25 89 GLU A O 1
ATOM 702 N N . GLY A 1 90 ? 22.358 12.168 -31.343 1.00 91.94 90 GLY A N 1
ATOM 703 C CA . GLY A 1 90 ? 22.985 13.021 -30.335 1.00 91.94 90 GLY A CA 1
ATOM 704 C C . GLY A 1 90 ? 22.753 12.581 -28.886 1.00 91.94 90 GLY A C 1
ATOM 705 O O . GLY A 1 90 ? 23.478 13.054 -28.010 1.00 91.94 90 GLY A O 1
ATOM 706 N N . LEU A 1 91 ? 21.853 11.634 -28.614 1.00 94.50 91 LEU A N 1
ATOM 707 C CA . LEU A 1 91 ? 21.680 11.025 -27.295 1.00 94.50 91 LEU A CA 1
ATOM 708 C C . LEU A 1 91 ? 22.697 9.903 -27.068 1.00 94.50 91 LEU A C 1
ATOM 710 O O . LEU A 1 91 ? 22.897 9.061 -27.936 1.00 94.50 91 LEU A O 1
ATOM 714 N N . THR A 1 92 ? 23.293 9.848 -25.882 1.00 97.06 92 THR A N 1
ATOM 715 C CA . THR A 1 92 ? 24.137 8.727 -25.455 1.00 97.06 92 THR A CA 1
ATOM 716 C C . THR A 1 92 ? 23.299 7.478 -25.153 1.00 97.06 92 THR A C 1
ATOM 718 O O . THR A 1 92 ? 22.408 7.502 -24.298 1.00 97.06 92 THR A O 1
ATOM 721 N N . LEU A 1 93 ? 23.604 6.372 -25.829 1.00 97.44 93 LEU A N 1
ATOM 722 C CA . LEU A 1 93 ? 23.029 5.046 -25.587 1.00 97.44 93 LEU A CA 1
ATOM 723 C C . LEU A 1 93 ? 23.927 4.178 -24.702 1.00 97.44 93 LEU A C 1
ATOM 725 O O . LEU A 1 93 ? 23.416 3.428 -23.872 1.00 97.44 93 LEU A O 1
ATOM 729 N N . VAL A 1 94 ? 25.245 4.329 -24.831 1.00 97.12 94 VAL A N 1
ATOM 730 C CA . VAL A 1 94 ? 26.259 3.642 -24.022 1.00 97.12 94 VAL A CA 1
ATOM 731 C C . VAL A 1 94 ? 27.221 4.693 -23.468 1.00 97.12 94 VAL A C 1
ATOM 733 O O . VAL A 1 94 ? 27.673 5.571 -24.198 1.00 97.12 94 VAL A O 1
ATOM 736 N N . ARG A 1 95 ? 27.470 4.669 -22.156 1.00 95.19 95 ARG A N 1
ATOM 737 C CA . ARG A 1 95 ? 28.382 5.603 -21.474 1.00 95.19 95 ARG A CA 1
ATOM 738 C C . ARG A 1 95 ? 29.846 5.239 -21.755 1.00 95.19 95 ARG A C 1
ATOM 740 O O . ARG A 1 95 ? 30.138 4.148 -22.227 1.00 95.19 95 ARG A O 1
ATOM 747 N N . GLU A 1 96 ? 30.770 6.134 -21.403 1.00 94.31 96 GLU A N 1
ATOM 748 C CA . GLU A 1 96 ? 32.220 5.921 -21.579 1.00 94.31 96 GLU A CA 1
ATOM 749 C C . GLU A 1 96 ? 32.748 4.683 -20.834 1.00 94.31 96 GLU A C 1
ATOM 751 O O . GLU A 1 96 ? 33.676 4.030 -21.300 1.00 94.31 96 GLU A O 1
ATOM 756 N N . ASP A 1 97 ? 32.128 4.320 -19.707 1.00 92.56 97 ASP A N 1
ATOM 757 C CA . ASP A 1 97 ? 32.435 3.102 -18.943 1.00 92.56 97 ASP A CA 1
ATOM 758 C C . ASP A 1 97 ? 31.828 1.819 -19.553 1.00 92.56 97 ASP A C 1
ATOM 760 O O . ASP A 1 97 ? 31.922 0.737 -18.974 1.00 92.56 97 ASP A O 1
ATOM 764 N N . GLY A 1 98 ? 31.181 1.931 -20.717 1.00 92.56 98 GLY A N 1
ATOM 765 C CA . GLY A 1 98 ? 30.515 0.841 -21.418 1.00 92.56 98 GLY A CA 1
ATOM 766 C C . GLY A 1 98 ? 29.136 0.477 -20.860 1.00 92.56 98 GLY A C 1
ATOM 767 O O . GLY A 1 98 ? 28.518 -0.463 -21.365 1.00 92.56 98 GLY A O 1
ATOM 768 N N . SER A 1 99 ? 28.623 1.161 -19.833 1.00 93.94 99 SER A N 1
ATOM 769 C CA . SER A 1 99 ? 27.290 0.877 -19.290 1.00 93.94 99 SER A CA 1
ATOM 770 C C . SER A 1 99 ? 26.178 1.433 -20.198 1.00 93.94 99 SER A C 1
ATOM 772 O O . SER A 1 99 ? 26.260 2.580 -20.651 1.00 93.94 99 SER A O 1
ATOM 774 N N . PRO A 1 100 ? 25.100 0.673 -20.466 1.00 96.88 100 PRO A N 1
ATOM 775 C CA . PRO A 1 100 ? 23.968 1.178 -21.238 1.00 96.88 100 PRO A CA 1
ATOM 776 C C . PRO A 1 100 ? 23.193 2.241 -20.449 1.00 96.88 100 PRO A C 1
ATOM 778 O O . PRO A 1 100 ? 23.035 2.159 -19.225 1.00 96.88 100 PRO A O 1
ATOM 781 N N . THR A 1 101 ? 22.682 3.254 -21.145 1.00 96.38 101 THR A N 1
ATOM 782 C CA . THR A 1 101 ? 21.791 4.251 -20.545 1.00 96.38 101 THR A CA 1
ATOM 783 C C . THR A 1 101 ? 20.378 3.699 -20.387 1.00 96.38 101 THR A C 1
ATOM 785 O O . THR A 1 101 ? 19.984 2.726 -21.031 1.00 96.38 101 THR A O 1
ATOM 788 N N . TYR A 1 102 ? 19.578 4.380 -19.564 1.00 95.94 102 TYR A N 1
ATOM 789 C CA . TYR A 1 102 ? 18.154 4.087 -19.383 1.00 95.94 102 TYR A CA 1
ATOM 790 C C . TYR A 1 102 ? 17.396 3.937 -20.712 1.00 95.94 102 TYR A C 1
ATOM 792 O O . TYR A 1 102 ? 16.512 3.088 -20.819 1.00 95.94 102 TYR A O 1
ATOM 800 N N . HIS A 1 103 ? 17.727 4.750 -21.722 1.00 97.56 103 HIS A N 1
ATOM 801 C CA . HIS A 1 103 ? 17.016 4.743 -22.999 1.00 97.56 103 HIS A CA 1
ATOM 802 C C . HIS A 1 103 ? 17.263 3.458 -23.783 1.00 97.56 103 HIS A C 1
ATOM 804 O O . HIS A 1 103 ? 16.297 2.837 -24.217 1.00 97.56 103 HIS A O 1
ATOM 810 N N . LEU A 1 104 ? 18.527 3.042 -23.909 1.00 98.31 104 LEU A N 1
ATOM 811 C CA . LEU A 1 104 ? 18.871 1.796 -24.585 1.00 98.31 104 LEU A CA 1
ATOM 812 C C . LEU A 1 104 ? 18.330 0.593 -23.806 1.00 98.31 104 LEU A C 1
ATOM 814 O O . LEU A 1 104 ? 17.589 -0.212 -24.364 1.00 98.31 104 LEU A O 1
ATOM 818 N N . ALA A 1 105 ? 18.633 0.511 -22.508 1.00 98.19 105 ALA A N 1
ATOM 819 C CA . ALA A 1 105 ? 18.240 -0.619 -21.670 1.00 98.19 105 ALA A CA 1
ATOM 820 C C . ALA A 1 105 ? 16.715 -0.822 -21.647 1.00 98.19 105 ALA A C 1
ATOM 822 O O . ALA A 1 105 ? 16.232 -1.936 -21.838 1.00 98.19 105 ALA A O 1
ATOM 823 N N . SER A 1 106 ? 15.939 0.260 -21.489 1.00 98.12 106 SER A N 1
ATOM 824 C CA . SER A 1 106 ? 14.472 0.178 -21.470 1.00 98.12 106 SER A CA 1
ATOM 825 C C . SER A 1 106 ? 13.892 -0.353 -22.775 1.00 98.12 106 SER A C 1
ATOM 827 O O . SER A 1 106 ? 13.005 -1.200 -22.729 1.00 98.12 106 SER A O 1
ATOM 829 N N . VAL A 1 107 ? 14.369 0.147 -23.920 1.00 98.62 107 VAL A N 1
ATOM 830 C CA . VAL A 1 107 ? 13.852 -0.262 -25.233 1.00 98.62 107 VAL A CA 1
ATOM 831 C C . VAL A 1 107 ? 14.246 -1.706 -25.527 1.00 98.62 107 VAL A C 1
ATOM 833 O O . VAL A 1 107 ? 13.378 -2.496 -25.883 1.00 98.62 107 VAL A O 1
ATOM 836 N N . VAL A 1 108 ? 15.511 -2.082 -25.311 1.00 98.69 108 VAL A N 1
ATOM 837 C CA . VAL A 1 108 ? 15.980 -3.457 -25.551 1.00 98.69 108 VAL A CA 1
ATOM 838 C C . VAL A 1 108 ? 15.207 -4.461 -24.700 1.00 98.69 108 VAL A C 1
ATOM 840 O O . VAL A 1 108 ? 14.749 -5.477 -25.216 1.00 98.69 108 VAL A O 1
ATOM 843 N N . ASP A 1 109 ? 15.003 -4.175 -23.414 1.00 98.75 109 ASP A N 1
ATOM 844 C CA . ASP A 1 109 ? 14.237 -5.071 -22.551 1.00 98.75 109 ASP A CA 1
ATOM 845 C C . ASP A 1 109 ? 12.758 -5.123 -22.950 1.00 98.75 109 ASP A C 1
ATOM 847 O O . ASP A 1 109 ? 12.165 -6.199 -22.978 1.00 98.75 109 ASP A O 1
ATOM 851 N N . ASP A 1 110 ? 12.147 -3.988 -23.301 1.00 98.75 110 ASP A N 1
ATOM 852 C CA . ASP A 1 110 ? 10.756 -3.978 -23.756 1.00 98.75 110 ASP A CA 1
ATOM 853 C C . ASP A 1 110 ? 10.585 -4.787 -25.073 1.00 98.75 110 ASP A C 1
ATOM 855 O O . ASP A 1 110 ? 9.557 -5.451 -25.239 1.00 98.75 110 ASP A O 1
ATOM 859 N N . ILE A 1 111 ? 11.602 -4.830 -25.953 1.00 98.62 111 ILE A N 1
ATOM 860 C CA . ILE A 1 111 ? 11.664 -5.722 -27.132 1.00 98.62 111 ILE A CA 1
ATOM 861 C C . ILE A 1 111 ? 11.796 -7.191 -26.708 1.00 98.62 111 ILE A C 1
ATOM 863 O O . ILE A 1 111 ? 10.948 -8.014 -27.066 1.00 98.62 111 ILE A O 1
ATOM 867 N N . ASP A 1 112 ? 12.838 -7.529 -25.943 1.00 98.50 112 ASP A N 1
ATOM 868 C CA . ASP A 1 112 ? 13.182 -8.912 -25.584 1.00 98.50 112 ASP A CA 1
ATOM 869 C C . ASP A 1 112 ? 12.035 -9.598 -24.814 1.00 98.50 112 ASP A C 1
ATOM 871 O O . ASP A 1 112 ? 11.675 -10.742 -25.105 1.00 98.50 112 ASP A O 1
ATOM 875 N N . PHE A 1 113 ? 11.387 -8.880 -23.888 1.00 98.25 113 PHE A N 1
ATOM 876 C CA . PHE A 1 113 ? 10.249 -9.393 -23.113 1.00 98.25 113 PHE A CA 1
ATOM 877 C C . PHE A 1 113 ? 8.897 -9.255 -23.829 1.00 98.25 113 PHE A C 1
ATOM 879 O O . PHE A 1 113 ? 7.857 -9.673 -23.292 1.00 98.25 113 PHE A O 1
ATOM 886 N N . ARG A 1 114 ? 8.897 -8.729 -25.062 1.00 98.00 114 ARG A N 1
ATOM 887 C CA . ARG A 1 114 ? 7.717 -8.546 -25.921 1.00 98.00 114 ARG A CA 1
ATOM 888 C C . ARG A 1 114 ? 6.626 -7.745 -25.219 1.00 98.00 114 ARG A C 1
ATOM 890 O O . ARG A 1 114 ? 5.464 -8.161 -25.164 1.00 98.00 114 ARG A O 1
ATOM 897 N N . ILE A 1 115 ? 7.014 -6.631 -24.610 1.00 98.69 115 ILE A N 1
ATOM 898 C CA . ILE A 1 115 ? 6.085 -5.713 -23.965 1.00 98.69 115 ILE A CA 1
ATOM 899 C C . ILE A 1 115 ? 5.184 -5.107 -25.037 1.00 98.69 115 ILE A C 1
ATOM 901 O O . ILE A 1 115 ? 5.633 -4.684 -26.092 1.00 98.69 115 ILE A O 1
ATOM 905 N N . THR A 1 116 ? 3.884 -5.087 -24.764 1.00 98.50 116 THR A N 1
ATOM 906 C CA . THR A 1 116 ? 2.867 -4.586 -25.705 1.00 98.50 116 THR A CA 1
ATOM 907 C C . THR A 1 116 ? 2.268 -3.264 -25.258 1.00 98.50 116 THR A C 1
ATOM 909 O O . THR A 1 116 ? 1.842 -2.487 -26.102 1.00 98.50 116 THR A O 1
ATOM 912 N N . HIS A 1 117 ? 2.234 -3.009 -23.945 1.00 98.56 117 HIS A N 1
ATOM 913 C CA . HIS A 1 117 ? 1.753 -1.755 -23.378 1.00 98.56 117 HIS A CA 1
ATOM 914 C C . HIS A 1 117 ? 2.710 -1.286 -22.282 1.00 98.56 117 HIS A C 1
ATOM 916 O O . HIS A 1 117 ? 3.123 -2.061 -21.415 1.00 98.56 117 HIS A O 1
ATOM 922 N N . ILE A 1 118 ? 3.036 -0.002 -22.321 1.00 98.50 118 ILE A N 1
ATOM 923 C CA . ILE A 1 118 ? 3.904 0.693 -21.381 1.00 98.50 118 ILE A CA 1
ATOM 924 C C . ILE A 1 118 ? 3.039 1.671 -20.594 1.00 98.50 118 ILE A C 1
ATOM 926 O O . ILE A 1 118 ? 2.700 2.740 -21.093 1.00 98.50 118 ILE A O 1
ATOM 930 N N . VAL A 1 119 ? 2.699 1.317 -19.354 1.00 98.12 119 VAL A N 1
ATOM 931 C CA . VAL A 1 119 ? 1.937 2.192 -18.452 1.00 98.12 119 VAL A CA 1
ATOM 932 C C . VAL A 1 119 ? 2.888 2.849 -17.452 1.00 98.12 119 VAL A C 1
ATOM 934 O O . VAL A 1 119 ? 3.569 2.142 -16.702 1.00 98.12 119 VAL A O 1
ATOM 937 N N . ARG A 1 120 ? 2.967 4.187 -17.449 1.00 97.50 120 ARG A N 1
ATOM 938 C CA . ARG A 1 120 ? 3.862 4.967 -16.568 1.00 97.50 120 ARG A CA 1
ATOM 939 C C . ARG A 1 120 ? 3.367 6.400 -16.328 1.00 97.50 120 ARG A C 1
ATOM 941 O O . ARG A 1 120 ? 2.448 6.865 -16.997 1.00 97.50 120 ARG A O 1
ATOM 948 N N . GLY A 1 121 ? 3.990 7.105 -15.386 1.00 97.06 121 GLY A N 1
ATOM 949 C CA . GLY A 1 121 ? 3.678 8.505 -15.084 1.00 97.06 121 GLY A CA 1
ATOM 950 C C . GLY A 1 121 ? 4.005 9.478 -16.224 1.00 97.06 121 GLY A C 1
ATOM 951 O O . GLY A 1 121 ? 4.870 9.227 -17.069 1.00 97.06 121 GLY A O 1
ATOM 952 N N . ASN A 1 122 ? 3.301 10.613 -16.244 1.00 96.62 122 ASN A N 1
ATOM 953 C CA . ASN A 1 122 ? 3.421 11.652 -17.271 1.00 96.62 122 ASN A CA 1
ATOM 954 C C . ASN A 1 122 ? 4.801 12.335 -17.317 1.00 96.62 122 ASN A C 1
ATOM 956 O O . ASN A 1 122 ? 5.164 12.929 -18.329 1.00 96.62 122 ASN A O 1
ATOM 960 N N . ASP A 1 123 ? 5.594 12.215 -16.254 1.00 95.00 123 ASP A N 1
ATOM 961 C CA . ASP A 1 123 ? 6.986 12.668 -16.185 1.00 95.00 123 ASP A CA 1
ATOM 962 C C . ASP A 1 123 ? 7.910 11.934 -17.167 1.00 95.00 123 ASP A C 1
ATOM 964 O O . ASP A 1 123 ? 8.945 12.470 -17.556 1.00 95.00 123 ASP A O 1
ATOM 968 N N . HIS A 1 124 ? 7.512 10.751 -17.639 1.00 96.25 124 HIS A N 1
ATOM 969 C CA . HIS A 1 124 ? 8.234 10.028 -18.682 1.00 96.25 124 HIS A CA 1
ATOM 970 C C . HIS A 1 124 ? 7.734 10.311 -20.105 1.00 96.25 124 HIS A C 1
ATOM 972 O O . HIS A 1 124 ? 8.353 9.818 -21.052 1.00 96.25 124 HIS A O 1
ATOM 978 N N . ARG A 1 125 ? 6.667 11.107 -20.287 1.00 96.88 125 ARG A N 1
ATOM 979 C CA . ARG A 1 125 ? 6.131 11.441 -21.619 1.00 96.88 125 ARG A CA 1
ATOM 980 C C . ARG A 1 125 ? 7.182 12.035 -22.566 1.00 96.88 125 ARG A C 1
ATOM 982 O O . ARG A 1 125 ? 7.198 11.606 -23.718 1.00 96.88 125 ARG A O 1
ATOM 989 N N . PRO A 1 126 ? 8.090 12.939 -22.136 1.00 97.12 126 PRO A N 1
ATOM 990 C CA . PRO A 1 126 ? 9.111 13.490 -23.032 1.00 97.12 126 PRO A CA 1
ATOM 991 C C . PRO A 1 126 ? 10.020 12.434 -23.682 1.00 97.12 126 PRO A C 1
ATOM 993 O O . PRO A 1 126 ? 10.611 12.699 -24.722 1.00 97.12 126 PRO A O 1
ATOM 996 N N . ASN A 1 127 ? 10.118 11.232 -23.100 1.00 96.94 127 ASN A N 1
ATOM 997 C CA . ASN A 1 127 ? 10.937 10.143 -23.634 1.00 96.94 127 ASN A CA 1
ATOM 998 C C . ASN A 1 127 ? 10.223 9.305 -24.704 1.00 96.94 127 ASN A C 1
ATOM 1000 O O . ASN A 1 127 ? 10.883 8.504 -25.357 1.00 96.94 127 ASN A O 1
ATOM 1004 N N . GLU A 1 128 ? 8.898 9.423 -24.858 1.00 97.75 128 GLU A N 1
ATOM 1005 C CA . GLU A 1 128 ? 8.113 8.540 -25.734 1.00 97.75 128 GLU A CA 1
ATOM 1006 C C . GLU A 1 128 ? 8.580 8.607 -27.189 1.00 97.75 128 GLU A C 1
ATOM 1008 O O . GLU A 1 128 ? 8.908 7.574 -27.760 1.00 97.75 128 GLU A O 1
ATOM 1013 N N . GLU A 1 129 ? 8.657 9.806 -27.768 1.00 97.75 129 GLU A N 1
ATOM 1014 C CA . GLU A 1 129 ? 9.005 9.979 -29.185 1.00 97.75 129 GLU A CA 1
ATOM 1015 C C . GLU A 1 129 ? 10.405 9.436 -29.501 1.00 97.75 129 GLU A C 1
ATOM 1017 O O . GLU A 1 129 ? 10.635 8.753 -30.495 1.00 97.75 129 GLU A O 1
ATOM 1022 N N . LEU A 1 130 ? 11.355 9.683 -28.601 1.00 97.44 130 LEU A N 1
ATOM 1023 C CA . LEU A 1 130 ? 12.693 9.115 -28.691 1.00 97.44 130 LEU A CA 1
ATOM 1024 C C . LEU A 1 130 ? 12.668 7.582 -28.595 1.00 97.44 130 LEU A C 1
ATOM 1026 O O . LEU A 1 130 ? 13.331 6.913 -29.382 1.00 97.44 130 LEU A O 1
ATOM 1030 N N . HIS A 1 131 ? 11.920 7.018 -27.642 1.00 98.31 131 HIS A N 1
ATOM 1031 C CA . HIS A 1 131 ? 11.808 5.567 -27.475 1.00 98.31 131 HIS A CA 1
ATOM 1032 C C . HIS A 1 131 ? 11.165 4.910 -28.698 1.00 98.31 131 HIS A C 1
ATOM 1034 O O . HIS A 1 131 ? 11.682 3.896 -29.148 1.00 98.31 131 HIS A O 1
ATOM 1040 N N . ARG A 1 132 ? 10.109 5.492 -29.282 1.00 98.56 132 ARG A N 1
ATOM 1041 C CA . ARG A 1 132 ? 9.481 4.985 -30.516 1.00 98.56 132 ARG A CA 1
ATOM 1042 C C . ARG A 1 132 ? 10.477 4.894 -31.667 1.00 98.56 132 ARG A C 1
ATOM 1044 O O . ARG A 1 132 ? 10.599 3.838 -32.273 1.00 98.56 132 ARG A O 1
ATOM 1051 N N . ARG A 1 133 ? 11.259 5.949 -31.890 1.00 98.44 133 ARG A N 1
ATOM 1052 C CA . ARG A 1 133 ? 12.287 5.958 -32.941 1.00 98.44 133 ARG A CA 1
ATOM 1053 C C . ARG A 1 133 ? 13.423 4.972 -32.668 1.00 98.44 133 ARG A C 1
ATOM 1055 O O . ARG A 1 133 ? 13.963 4.406 -33.610 1.00 98.44 133 ARG A O 1
ATOM 1062 N N . LEU A 1 134 ? 13.753 4.711 -31.399 1.00 98.25 134 LEU A N 1
ATOM 1063 C CA . LEU A 1 134 ? 14.680 3.634 -31.030 1.00 98.25 134 LEU A CA 1
ATOM 1064 C C . LEU A 1 134 ? 14.103 2.240 -31.320 1.00 98.25 134 LEU A C 1
ATOM 1066 O O . LEU A 1 134 ? 14.839 1.395 -31.818 1.00 98.25 134 LEU A O 1
ATOM 1070 N N . PHE A 1 135 ? 12.815 1.993 -31.053 1.00 98.56 135 PHE A N 1
ATOM 1071 C CA . PHE A 1 135 ? 12.158 0.745 -31.470 1.00 98.56 135 PHE A CA 1
ATOM 1072 C C . PHE A 1 135 ? 12.248 0.566 -32.990 1.00 98.56 135 PHE A C 1
ATOM 1074 O O . PHE A 1 135 ? 12.709 -0.481 -33.444 1.00 98.56 135 PHE A O 1
ATOM 1081 N N . ASP A 1 136 ? 11.899 1.604 -33.756 1.00 98.25 136 ASP A N 1
ATOM 1082 C CA . ASP A 1 136 ? 11.943 1.572 -35.221 1.00 98.25 136 ASP A CA 1
ATOM 1083 C C . ASP A 1 136 ? 13.367 1.318 -35.743 1.00 98.25 136 ASP A C 1
ATOM 1085 O O . ASP A 1 136 ? 13.573 0.472 -36.614 1.00 98.25 136 ASP A O 1
ATOM 1089 N N . ALA A 1 137 ? 14.371 1.994 -35.173 1.00 98.12 137 ALA A N 1
ATOM 1090 C CA . ALA A 1 137 ? 15.775 1.823 -35.545 1.00 98.12 137 ALA A CA 1
ATOM 1091 C C . ALA A 1 137 ? 16.324 0.423 -35.213 1.00 98.12 137 ALA A C 1
ATOM 1093 O O . ALA A 1 137 ? 17.214 -0.068 -35.905 1.00 98.12 137 ALA A O 1
ATOM 1094 N N . LEU A 1 138 ? 15.775 -0.237 -34.188 1.00 98.06 138 LEU A N 1
ATOM 1095 C CA . LEU A 1 138 ? 16.074 -1.628 -33.833 1.00 98.06 138 LEU A CA 1
ATOM 1096 C C . LEU A 1 138 ? 15.189 -2.644 -34.579 1.00 98.06 138 LEU A C 1
ATOM 1098 O O . LEU A 1 138 ? 15.250 -3.840 -34.295 1.00 98.06 138 LEU A O 1
ATOM 1102 N N . GLY A 1 139 ? 14.366 -2.193 -35.534 1.00 97.75 139 GLY A N 1
ATOM 1103 C CA . GLY A 1 139 ? 13.505 -3.055 -36.344 1.00 97.75 139 GLY A CA 1
ATOM 1104 C C . GLY A 1 139 ? 12.342 -3.683 -35.570 1.00 97.75 139 GLY A C 1
ATOM 1105 O O . GLY A 1 139 ? 11.828 -4.726 -35.977 1.00 97.75 139 GLY A O 1
ATOM 1106 N N . ALA A 1 140 ? 11.928 -3.079 -34.455 1.00 98.06 140 ALA A N 1
ATOM 1107 C CA . ALA A 1 140 ? 10.849 -3.558 -33.602 1.00 98.06 140 ALA A CA 1
ATOM 1108 C C . ALA A 1 140 ? 9.637 -2.617 -33.638 1.00 98.06 140 ALA A C 1
ATOM 1110 O O . ALA A 1 140 ? 9.763 -1.406 -33.774 1.00 98.06 140 ALA A O 1
ATOM 1111 N N . THR A 1 141 ? 8.434 -3.166 -33.468 1.00 97.44 141 THR A N 1
ATOM 1112 C CA . THR A 1 141 ? 7.219 -2.351 -33.335 1.00 97.44 141 THR A CA 1
ATOM 1113 C C . THR A 1 141 ? 7.134 -1.759 -31.933 1.00 97.44 141 THR A C 1
ATOM 1115 O O . THR A 1 141 ? 7.127 -2.497 -30.946 1.00 97.44 141 THR A O 1
ATOM 1118 N N . ALA A 1 142 ? 7.022 -0.434 -31.846 1.00 97.88 142 ALA A N 1
ATOM 1119 C CA . ALA A 1 142 ? 6.858 0.251 -30.572 1.00 97.88 142 ALA A CA 1
ATOM 1120 C C . ALA A 1 142 ? 5.568 -0.191 -29.836 1.00 97.88 142 ALA A C 1
ATOM 1122 O O . ALA A 1 142 ? 4.502 -0.253 -30.460 1.00 97.88 142 ALA A O 1
ATOM 1123 N N . PRO A 1 143 ? 5.622 -0.433 -28.512 1.00 98.12 143 PRO A N 1
ATOM 1124 C CA . PRO A 1 143 ? 4.444 -0.726 -27.698 1.00 98.12 143 PRO A CA 1
ATOM 1125 C C . PRO A 1 143 ? 3.437 0.434 -27.672 1.00 98.12 143 PRO A C 1
ATOM 1127 O O . PRO A 1 143 ? 3.744 1.576 -28.029 1.00 98.12 143 PRO A O 1
ATOM 1130 N N . GLU A 1 144 ? 2.229 0.169 -27.178 1.00 98.19 144 GLU A N 1
ATOM 1131 C CA . GLU A 1 144 ? 1.291 1.233 -26.831 1.00 98.19 144 GLU A CA 1
ATOM 1132 C C . GLU A 1 144 ? 1.761 1.943 -25.554 1.00 98.19 144 GLU A C 1
ATOM 1134 O O . GLU A 1 144 ? 1.904 1.325 -24.498 1.00 98.19 144 GLU A O 1
ATOM 1139 N N . PHE A 1 145 ? 2.003 3.250 -25.630 1.00 98.31 145 PHE A N 1
ATOM 1140 C CA . PHE A 1 145 ? 2.387 4.053 -24.473 1.00 98.31 145 PHE A CA 1
ATOM 1141 C C . PHE A 1 145 ? 1.151 4.681 -23.832 1.00 98.31 145 PHE A C 1
ATOM 1143 O O . PHE A 1 145 ? 0.413 5.432 -24.467 1.00 98.31 145 PHE A O 1
ATOM 1150 N N . VAL A 1 146 ? 0.965 4.419 -22.542 1.00 97.44 146 VAL A N 1
ATOM 1151 C CA . VAL A 1 146 ? -0.138 4.942 -21.738 1.00 97.44 146 VAL A CA 1
ATOM 1152 C C . VAL A 1 146 ? 0.443 5.731 -20.572 1.00 97.44 146 VAL A C 1
ATOM 1154 O O . VAL A 1 146 ? 1.076 5.186 -19.666 1.00 97.44 146 VAL A O 1
ATOM 1157 N N . HIS A 1 147 ? 0.226 7.041 -20.600 1.00 98.12 147 HIS A N 1
ATOM 1158 C CA . HIS A 1 147 ? 0.736 7.962 -19.592 1.00 98.12 147 HIS A CA 1
ATOM 1159 C C . HIS A 1 147 ? -0.398 8.437 -18.687 1.00 98.12 147 HIS A C 1
ATOM 1161 O O . HIS A 1 147 ? -1.393 8.967 -19.186 1.00 98.12 147 HIS A O 1
ATOM 1167 N N . HIS A 1 148 ? -0.234 8.282 -17.375 1.00 98.06 148 HIS A N 1
ATOM 1168 C CA . HIS A 1 148 ? -1.181 8.802 -16.388 1.00 98.06 148 HIS A CA 1
ATOM 1169 C C . HIS A 1 148 ? -0.653 10.059 -15.697 1.00 98.06 148 HIS A C 1
ATOM 1171 O O . HIS A 1 148 ? 0.557 10.230 -15.529 1.00 98.06 148 HIS A O 1
ATOM 1177 N N . GLY A 1 149 ? -1.574 10.920 -15.265 1.00 98.06 149 GLY A N 1
ATOM 1178 C CA . GLY A 1 149 ? -1.293 12.090 -14.444 1.00 98.06 149 GLY A CA 1
ATOM 1179 C C . GLY A 1 149 ? -0.555 11.735 -13.155 1.00 98.06 149 GLY A C 1
ATOM 1180 O O . GLY A 1 149 ? -0.630 10.610 -12.645 1.00 98.06 149 GLY A O 1
ATOM 1181 N N . LEU A 1 150 ? 0.203 12.698 -12.650 1.00 97.81 150 LEU A N 1
ATOM 1182 C CA . LEU A 1 150 ? 0.952 12.575 -11.411 1.00 97.81 150 LEU A CA 1
ATOM 1183 C C . LEU A 1 150 ? 0.031 12.748 -10.203 1.00 97.81 150 LEU A C 1
ATOM 1185 O O . LEU A 1 150 ? -1.013 13.394 -10.274 1.00 97.81 150 LEU A O 1
ATOM 1189 N N . ILE A 1 151 ? 0.459 12.197 -9.069 1.00 97.94 151 ILE A N 1
ATOM 1190 C CA . ILE A 1 151 ? -0.159 12.495 -7.778 1.00 97.94 151 ILE A CA 1
ATOM 1191 C C . ILE A 1 151 ? 0.528 13.735 -7.209 1.00 97.94 151 ILE A C 1
ATOM 1193 O O . ILE A 1 151 ? 1.759 13.776 -7.095 1.00 97.94 151 ILE A O 1
ATOM 1197 N N . LEU A 1 152 ? -0.269 14.740 -6.870 1.00 97.56 152 LEU A N 1
ATOM 1198 C CA . LEU A 1 152 ? 0.164 16.015 -6.323 1.00 97.56 152 LEU A CA 1
ATOM 1199 C C . LEU A 1 152 ? 0.017 16.035 -4.803 1.00 97.56 152 LEU A C 1
ATOM 1201 O O . LEU A 1 152 ? -0.905 15.446 -4.234 1.00 97.56 152 LEU A O 1
ATOM 1205 N N . GLY A 1 153 ? 0.925 16.755 -4.155 1.00 95.62 153 GLY A N 1
ATOM 1206 C CA . GLY A 1 153 ? 0.794 17.140 -2.759 1.00 95.62 153 GLY A CA 1
ATOM 1207 C C . GLY A 1 153 ? -0.251 18.248 -2.555 1.00 95.62 153 GLY A C 1
ATOM 1208 O O . GLY A 1 153 ? -0.874 18.729 -3.508 1.00 95.62 153 GLY A O 1
ATOM 1209 N N . PRO A 1 154 ? -0.443 18.696 -1.304 1.00 92.00 154 PRO A N 1
ATOM 1210 C CA . PRO A 1 154 ? -1.364 19.789 -0.982 1.00 92.00 154 PRO A CA 1
ATOM 1211 C C . PRO A 1 154 ? -0.937 21.138 -1.584 1.00 92.00 154 PRO A C 1
ATOM 1213 O O . PRO A 1 154 ? -1.766 22.023 -1.757 1.00 92.00 154 PRO A O 1
ATOM 1216 N N . ASP A 1 155 ? 0.342 21.294 -1.926 1.00 92.88 155 ASP A N 1
ATOM 1217 C CA . ASP A 1 155 ? 0.917 22.489 -2.550 1.00 92.88 155 ASP A CA 1
ATOM 1218 C C . ASP A 1 155 ? 0.752 22.527 -4.083 1.00 92.88 155 ASP A C 1
ATOM 1220 O O . ASP A 1 155 ? 1.257 23.443 -4.734 1.00 92.88 155 ASP A O 1
ATOM 1224 N N . GLY A 1 156 ? 0.083 21.527 -4.671 1.00 94.00 156 GLY A N 1
ATOM 1225 C CA . GLY A 1 156 ? -0.099 21.400 -6.121 1.00 94.00 156 GLY A CA 1
ATOM 1226 C C . GLY A 1 156 ? 1.159 20.994 -6.883 1.00 94.00 156 GLY A C 1
ATOM 1227 O O . GLY A 1 156 ? 1.141 20.951 -8.111 1.00 94.00 156 GLY A O 1
ATOM 1228 N N . ARG A 1 157 ? 2.254 20.673 -6.186 1.00 94.75 157 ARG A N 1
ATOM 1229 C CA . ARG A 1 157 ? 3.464 20.122 -6.804 1.00 94.75 157 ARG A CA 1
ATOM 1230 C C . ARG A 1 157 ? 3.409 18.603 -6.783 1.00 94.75 157 ARG A C 1
ATOM 1232 O O . ARG A 1 157 ? 2.627 18.011 -6.041 1.00 94.75 157 ARG A O 1
ATOM 1239 N N . LYS A 1 158 ? 4.271 17.958 -7.578 1.00 95.81 158 LYS A N 1
ATOM 1240 C CA . LYS A 1 158 ? 4.458 16.500 -7.528 1.00 95.81 158 LYS A CA 1
ATOM 1241 C C . LYS A 1 158 ? 4.673 16.076 -6.076 1.00 95.81 158 LYS A C 1
ATOM 1243 O O . LYS A 1 158 ? 5.530 16.645 -5.397 1.00 95.81 158 LYS A O 1
ATOM 1248 N N . LEU A 1 159 ? 3.903 15.086 -5.627 1.00 96.50 159 LEU A N 1
ATOM 1249 C CA . LEU A 1 159 ? 3.996 14.562 -4.272 1.00 96.50 159 LEU A CA 1
ATOM 1250 C C . LEU A 1 159 ? 5.458 14.211 -3.962 1.00 96.50 159 LEU A C 1
ATOM 1252 O O . LEU A 1 159 ? 6.151 13.555 -4.742 1.00 96.50 159 LEU A O 1
ATOM 1256 N N . ALA A 1 160 ? 5.961 14.732 -2.848 1.00 95.19 160 ALA A N 1
ATOM 1257 C CA . ALA A 1 160 ? 7.325 14.469 -2.426 1.00 95.19 160 ALA A CA 1
ATOM 1258 C C . ALA A 1 160 ? 7.384 13.118 -1.708 1.00 95.19 160 ALA A C 1
ATOM 1260 O O . ALA A 1 160 ? 6.530 12.819 -0.879 1.00 95.19 160 ALA A O 1
ATOM 1261 N N . LYS A 1 161 ? 8.461 12.348 -1.915 1.00 92.44 161 LYS A N 1
ATOM 1262 C CA . LYS A 1 161 ? 8.688 11.083 -1.187 1.00 92.44 161 LYS A CA 1
ATOM 1263 C C . LYS A 1 161 ? 8.639 11.233 0.341 1.00 92.44 161 LYS A C 1
ATOM 1265 O O . LYS A 1 161 ? 8.300 10.286 1.030 1.00 92.44 161 LYS A O 1
ATOM 1270 N N . ARG A 1 162 ? 9.015 12.404 0.866 1.00 92.12 162 ARG A N 1
ATOM 1271 C CA . ARG A 1 162 ? 9.059 12.689 2.311 1.00 92.12 162 ARG A CA 1
ATOM 1272 C C . ARG A 1 162 ? 7.755 13.275 2.860 1.00 92.12 162 ARG A C 1
ATOM 1274 O O . ARG A 1 162 ? 7.675 13.520 4.057 1.00 92.12 162 ARG A O 1
ATOM 1281 N N . ALA A 1 163 ? 6.782 13.577 2.000 1.00 92.19 163 ALA A N 1
ATOM 1282 C CA . ALA A 1 163 ? 5.484 14.056 2.454 1.00 92.19 163 ALA A CA 1
ATOM 1283 C C . ALA A 1 163 ? 4.698 12.905 3.113 1.00 92.19 163 ALA A C 1
ATOM 1285 O O . ALA A 1 163 ? 4.908 11.749 2.734 1.00 92.19 163 ALA A O 1
ATOM 1286 N N . PRO A 1 164 ? 3.777 13.195 4.050 1.00 88.56 164 PRO A N 1
ATOM 1287 C CA . PRO A 1 164 ? 2.819 12.207 4.549 1.00 88.56 164 PRO A CA 1
ATOM 1288 C C . PRO A 1 164 ? 2.078 11.528 3.392 1.00 88.56 164 PRO A C 1
ATOM 1290 O O . PRO A 1 164 ? 1.679 12.198 2.435 1.00 88.56 164 PRO A O 1
ATOM 1293 N N . GLY A 1 165 ? 1.953 10.201 3.441 1.00 92.75 165 GLY A N 1
ATOM 1294 C CA . GLY A 1 165 ? 1.423 9.409 2.326 1.00 92.75 165 GLY A CA 1
ATOM 1295 C C . GLY A 1 165 ? 2.246 9.424 1.023 1.00 92.75 165 GLY A C 1
ATOM 1296 O O . GLY A 1 165 ? 1.768 8.957 -0.009 1.00 92.75 165 GLY A O 1
ATOM 1297 N N . GLY A 1 166 ? 3.475 9.953 1.034 1.00 95.88 166 GLY A N 1
ATOM 1298 C CA . GLY A 1 166 ? 4.344 10.057 -0.144 1.00 95.88 166 GLY A CA 1
ATOM 1299 C C . GLY A 1 166 ? 4.853 8.712 -0.669 1.00 95.88 166 GLY A C 1
ATOM 1300 O O . GLY A 1 166 ? 5.170 8.581 -1.855 1.00 95.88 166 GLY A O 1
ATOM 1301 N N . THR A 1 167 ? 4.921 7.699 0.193 1.00 98.19 167 THR A N 1
ATOM 1302 C CA . THR A 1 167 ? 5.385 6.348 -0.146 1.00 98.19 167 THR A CA 1
ATOM 1303 C C . THR A 1 167 ? 4.435 5.276 0.372 1.00 98.19 167 THR A C 1
ATOM 1305 O O . THR A 1 167 ? 3.625 5.518 1.267 1.00 98.19 167 THR A O 1
ATOM 1308 N N . VAL A 1 168 ? 4.555 4.067 -0.171 1.00 98.44 168 VAL A N 1
ATOM 1309 C CA . VAL A 1 168 ? 3.827 2.896 0.334 1.00 98.44 168 VAL A CA 1
ATOM 1310 C C . VAL A 1 168 ? 4.236 2.591 1.776 1.00 98.44 168 VAL A C 1
ATOM 1312 O O . VAL A 1 168 ? 3.364 2.380 2.616 1.00 98.44 168 VAL A O 1
ATOM 1315 N N . ALA A 1 169 ? 5.534 2.656 2.096 1.00 97.62 169 ALA A N 1
ATOM 1316 C CA . ALA A 1 169 ? 6.014 2.456 3.460 1.00 97.62 169 ALA A CA 1
ATOM 1317 C C . ALA A 1 169 ? 5.415 3.470 4.442 1.00 97.62 169 ALA A C 1
ATOM 1319 O O . ALA A 1 169 ? 4.910 3.056 5.477 1.00 97.62 169 ALA A O 1
ATOM 1320 N N . SER A 1 170 ? 5.372 4.764 4.100 1.00 97.00 170 SER A N 1
ATOM 1321 C CA . SER A 1 170 ? 4.783 5.766 5.000 1.00 97.00 170 SER A CA 1
ATOM 1322 C C . SER A 1 170 ? 3.302 5.498 5.289 1.00 97.00 170 SER A C 1
ATOM 1324 O O . SER A 1 170 ? 2.884 5.610 6.433 1.00 97.00 170 SER A O 1
ATOM 1326 N N . LEU A 1 171 ? 2.512 5.083 4.289 1.00 98.06 171 LEU A N 1
ATOM 1327 C CA . LEU A 1 171 ? 1.097 4.736 4.504 1.00 98.06 171 LEU A CA 1
ATOM 1328 C C . LEU A 1 171 ? 0.935 3.488 5.383 1.00 98.06 171 LEU A C 1
ATOM 1330 O O . LEU A 1 171 ? 0.049 3.440 6.236 1.00 98.06 171 LEU A O 1
ATOM 1334 N N . ARG A 1 172 ? 1.801 2.488 5.188 1.00 97.31 172 ARG A N 1
ATOM 1335 C CA . ARG A 1 172 ? 1.848 1.284 6.024 1.00 97.31 172 ARG A CA 1
ATOM 1336 C C . ARG A 1 172 ? 2.200 1.623 7.475 1.00 97.31 172 ARG A C 1
ATOM 1338 O O . ARG A 1 172 ? 1.547 1.114 8.384 1.00 97.31 172 ARG A O 1
ATOM 1345 N N . ASP A 1 173 ? 3.182 2.495 7.689 1.00 95.69 173 ASP A N 1
ATOM 1346 C CA . ASP A 1 173 ? 3.628 2.933 9.018 1.00 95.69 173 ASP A CA 1
ATOM 1347 C C . ASP A 1 173 ? 2.556 3.779 9.729 1.00 95.69 173 ASP A C 1
ATOM 1349 O O . ASP A 1 173 ? 2.352 3.636 10.934 1.00 95.69 173 ASP A O 1
ATOM 1353 N N . GLU A 1 174 ? 1.797 4.583 8.975 1.00 95.94 174 GLU A N 1
ATOM 1354 C CA . GLU A 1 174 ? 0.590 5.283 9.446 1.00 95.94 174 GLU A CA 1
ATOM 1355 C C . GLU A 1 174 ? -0.552 4.313 9.830 1.00 95.94 174 GLU A C 1
ATOM 1357 O O . GLU A 1 174 ? -1.534 4.719 10.446 1.00 95.94 174 GLU A O 1
ATOM 1362 N N . GLY A 1 175 ? -0.431 3.020 9.509 1.00 97.31 175 GLY A N 1
ATOM 1363 C CA . GLY A 1 175 ? -1.412 1.989 9.844 1.00 97.31 175 GLY A CA 1
ATOM 1364 C C . GLY A 1 175 ? -2.540 1.836 8.825 1.00 97.31 175 GLY A C 1
ATOM 1365 O O . GLY A 1 175 ? -3.491 1.099 9.094 1.00 97.31 175 GLY A O 1
ATOM 1366 N N . ILE A 1 176 ? -2.456 2.483 7.661 1.00 98.19 176 ILE A N 1
ATOM 1367 C CA . ILE A 1 176 ? -3.456 2.322 6.602 1.00 98.19 176 ILE A CA 1
ATOM 1368 C C . ILE A 1 176 ? -3.363 0.891 6.041 1.00 98.19 176 ILE A C 1
ATOM 1370 O O . ILE A 1 176 ? -2.274 0.475 5.642 1.00 98.19 176 ILE A O 1
ATOM 1374 N N . PRO A 1 177 ? -4.465 0.118 5.979 1.00 98.12 177 PRO A N 1
ATOM 1375 C CA . PRO A 1 177 ? -4.461 -1.220 5.394 1.00 98.12 177 PRO A CA 1
ATOM 1376 C C . PRO A 1 177 ? -4.066 -1.211 3.915 1.00 98.12 177 PRO A C 1
ATOM 1378 O O . PRO A 1 177 ? -4.434 -0.303 3.164 1.00 98.12 177 PRO A O 1
ATOM 1381 N N . ALA A 1 178 ? -3.382 -2.265 3.471 1.00 98.06 178 ALA A N 1
ATOM 1382 C CA . ALA A 1 178 ? -2.980 -2.420 2.077 1.00 98.06 178 ALA A CA 1
ATOM 1383 C C . ALA A 1 178 ? -4.170 -2.378 1.113 1.00 98.06 178 ALA A C 1
ATOM 1385 O O . ALA A 1 178 ? -4.080 -1.774 0.046 1.00 98.06 178 ALA A O 1
ATOM 1386 N N . GLU A 1 179 ? -5.299 -2.970 1.505 1.00 97.88 179 GLU A N 1
ATOM 1387 C CA . GLU A 1 179 ? -6.530 -2.998 0.717 1.00 97.88 179 GLU A CA 1
ATOM 1388 C C . GLU A 1 179 ? -7.072 -1.594 0.479 1.00 97.88 179 GLU A C 1
ATOM 1390 O O . GLU A 1 179 ? -7.543 -1.303 -0.615 1.00 97.88 179 GLU A O 1
ATOM 1395 N N . ALA A 1 180 ? -6.956 -0.704 1.466 1.00 98.56 180 ALA A N 1
ATOM 1396 C CA . ALA A 1 180 ? -7.394 0.678 1.337 1.00 98.56 180 ALA A CA 1
ATOM 1397 C C . ALA A 1 180 ? -6.496 1.470 0.382 1.00 98.56 180 ALA A C 1
ATOM 1399 O O . ALA A 1 180 ? -6.996 2.201 -0.474 1.00 98.56 180 ALA A O 1
ATOM 1400 N N . VAL A 1 181 ? -5.172 1.295 0.487 1.00 98.69 181 VAL A N 1
ATOM 1401 C CA . VAL A 1 181 ? -4.218 1.922 -0.442 1.00 98.69 181 VAL A CA 1
ATOM 1402 C C . VAL A 1 181 ? -4.443 1.402 -1.858 1.00 98.69 181 VAL A C 1
ATOM 1404 O O . VAL A 1 181 ? -4.535 2.190 -2.798 1.00 98.69 181 VAL A O 1
ATOM 1407 N N . ARG A 1 182 ? -4.583 0.084 -2.023 1.00 98.50 182 ARG A N 1
ATOM 1408 C CA . ARG A 1 182 ? -4.857 -0.536 -3.318 1.00 98.50 182 ARG A CA 1
ATOM 1409 C C . ARG A 1 182 ? -6.179 -0.044 -3.897 1.00 98.50 182 ARG A C 1
ATOM 1411 O O . ARG A 1 182 ? -6.169 0.429 -5.026 1.00 98.50 182 ARG A O 1
ATOM 1418 N N . ALA A 1 183 ? -7.274 -0.084 -3.138 1.00 98.56 183 ALA A N 1
ATOM 1419 C CA . ALA A 1 183 ? -8.581 0.400 -3.580 1.00 98.56 183 ALA A CA 1
ATOM 1420 C C . ALA A 1 183 ? -8.517 1.869 -4.016 1.00 98.56 183 ALA A C 1
ATOM 1422 O O . ALA A 1 183 ? -9.038 2.221 -5.069 1.00 98.56 183 ALA A O 1
ATOM 1423 N N . TYR A 1 184 ? -7.797 2.715 -3.276 1.00 98.69 184 TYR A N 1
ATOM 1424 C CA . TYR A 1 184 ? -7.599 4.113 -3.651 1.00 98.69 184 TYR A CA 1
ATOM 1425 C C . TYR A 1 184 ? -6.877 4.259 -4.998 1.00 98.69 184 TYR A C 1
ATOM 1427 O O . TYR A 1 184 ? -7.328 4.991 -5.876 1.00 98.69 184 TYR A O 1
ATOM 1435 N N . LEU A 1 185 ? -5.773 3.535 -5.200 1.00 98.50 185 LEU A N 1
ATOM 1436 C CA . LEU A 1 185 ? -5.040 3.546 -6.472 1.00 98.50 185 LEU A CA 1
ATOM 1437 C C . LEU A 1 185 ? -5.882 2.968 -7.622 1.00 98.50 185 LEU A C 1
ATOM 1439 O O . LEU A 1 185 ? -5.804 3.438 -8.756 1.00 98.50 185 LEU A O 1
ATOM 1443 N N . GLU A 1 186 ? -6.715 1.971 -7.332 1.00 98.00 186 GLU A N 1
ATOM 1444 C CA . GLU A 1 186 ? -7.660 1.391 -8.280 1.00 98.00 186 GLU A CA 1
ATOM 1445 C C . GLU A 1 186 ? -8.789 2.360 -8.663 1.00 98.00 186 GLU A C 1
ATOM 1447 O O . GLU A 1 186 ? -9.199 2.361 -9.827 1.00 98.00 186 GLU A O 1
ATOM 1452 N N . GLU A 1 187 ? -9.260 3.191 -7.730 1.00 97.81 187 GLU A N 1
ATOM 1453 C CA . GLU A 1 187 ? -10.232 4.265 -7.974 1.00 97.81 187 GLU A CA 1
ATOM 1454 C C . GLU A 1 187 ? -9.644 5.389 -8.826 1.00 97.81 187 GLU A C 1
ATOM 1456 O O . GLU A 1 187 ? -10.316 5.888 -9.729 1.00 97.81 187 GLU A O 1
ATOM 1461 N N . LEU A 1 188 ? -8.381 5.759 -8.586 1.00 97.19 188 LEU A N 1
ATOM 1462 C CA . LEU A 1 188 ? -7.681 6.730 -9.430 1.00 97.19 188 LEU A CA 1
ATOM 1463 C C . LEU A 1 188 ? -7.534 6.220 -10.871 1.00 97.19 188 LEU A C 1
ATOM 1465 O O . LEU A 1 188 ? -7.678 6.989 -11.824 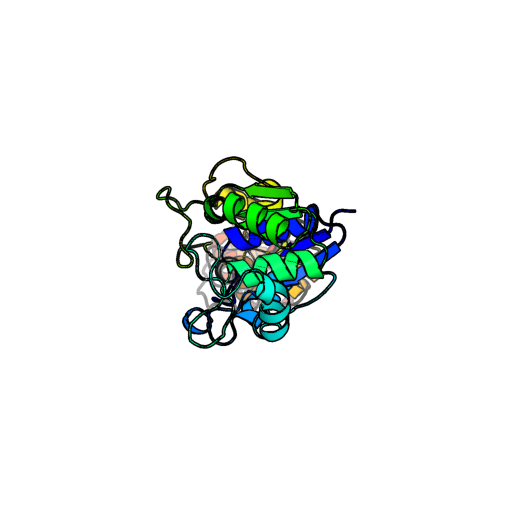1.00 97.19 188 LEU A O 1
ATOM 1469 N N . GLY A 1 189 ? -7.243 4.926 -11.037 1.00 96.12 189 GLY A N 1
ATOM 1470 C CA . GLY A 1 189 ? -7.097 4.284 -12.339 1.00 96.12 189 GLY A CA 1
ATOM 1471 C C . GLY A 1 189 ? -5.944 4.876 -13.155 1.00 96.12 189 GLY A C 1
ATOM 1472 O O . GLY A 1 189 ? -4.779 4.759 -12.788 1.00 96.12 189 GLY A O 1
ATOM 1473 N N . LEU A 1 190 ? -6.268 5.488 -14.295 1.00 95.44 190 LEU A N 1
ATOM 1474 C CA . LEU A 1 190 ? -5.313 6.167 -15.175 1.00 95.44 190 LEU A CA 1
ATOM 1475 C C . LEU A 1 190 ? -5.780 7.607 -15.403 1.00 95.44 190 LEU A C 1
ATOM 1477 O O . LEU A 1 190 ? -6.363 7.907 -16.451 1.00 95.44 190 LEU A O 1
ATOM 1481 N N . PRO A 1 191 ? -5.591 8.501 -14.417 1.00 96.56 191 PRO A N 1
ATOM 1482 C CA . PRO A 1 191 ? -6.091 9.861 -14.527 1.00 96.56 191 PRO A CA 1
ATOM 1483 C C . PRO A 1 191 ? -5.438 10.565 -15.722 1.00 96.56 191 PRO A C 1
ATOM 1485 O O . PRO A 1 191 ? -4.232 10.459 -15.941 1.00 96.56 191 PRO A O 1
ATOM 1488 N N . ARG A 1 192 ? -6.234 11.287 -16.521 1.00 94.94 192 ARG A N 1
ATOM 1489 C CA . ARG A 1 192 ? -5.734 12.023 -17.702 1.00 94.94 192 ARG A CA 1
ATOM 1490 C C . ARG A 1 192 ? -4.919 13.263 -17.334 1.00 94.94 192 ARG A C 1
ATOM 1492 O O . ARG A 1 192 ? -4.088 13.707 -18.122 1.00 94.94 192 ARG A O 1
ATOM 1499 N N . HIS A 1 193 ? -5.183 13.818 -16.158 1.00 96.00 193 HIS A N 1
ATOM 1500 C CA . HIS A 1 193 ? -4.534 15.001 -15.610 1.00 96.00 193 HIS A CA 1
ATOM 1501 C C . HIS A 1 193 ? -4.000 14.684 -14.221 1.00 96.00 193 HIS A C 1
ATOM 1503 O O . HIS A 1 193 ? -4.391 13.682 -13.623 1.00 96.00 193 HIS A O 1
ATOM 1509 N N . ASP A 1 194 ? -3.105 15.528 -13.723 1.00 97.69 194 ASP A N 1
ATOM 1510 C CA . ASP A 1 194 ? -2.582 15.384 -12.373 1.00 97.69 194 ASP A CA 1
ATOM 1511 C C . ASP A 1 194 ? -3.717 15.492 -11.344 1.00 97.69 194 ASP A C 1
ATOM 1513 O O . ASP A 1 194 ? -4.678 16.245 -11.520 1.00 97.69 194 ASP A O 1
ATOM 1517 N N . VAL A 1 195 ? -3.612 14.707 -10.277 1.00 97.56 195 VAL A N 1
ATOM 1518 C CA . VAL A 1 195 ? -4.633 14.596 -9.233 1.00 97.56 195 VAL A CA 1
ATOM 1519 C C . VAL A 1 195 ? -4.007 14.853 -7.878 1.00 97.56 195 VAL A C 1
ATOM 1521 O O . VAL A 1 195 ? -2.903 14.395 -7.601 1.00 97.56 195 VAL A O 1
ATOM 1524 N N . HIS A 1 196 ? -4.708 15.565 -7.004 1.00 97.62 196 HIS A N 1
ATOM 1525 C CA . HIS A 1 196 ? -4.256 15.704 -5.626 1.00 97.62 196 HIS A CA 1
ATOM 1526 C C . HIS A 1 196 ? -4.449 14.396 -4.866 1.00 97.62 196 HIS A C 1
ATOM 1528 O O . HIS A 1 196 ? -5.446 13.697 -5.049 1.00 97.62 196 HIS A O 1
ATOM 1534 N N . LEU A 1 197 ? -3.501 14.086 -3.984 1.00 96.94 197 LEU A N 1
ATOM 1535 C CA . LEU A 1 197 ? -3.725 13.093 -2.946 1.00 96.94 197 LEU A CA 1
ATOM 1536 C C . LEU A 1 197 ? -4.954 13.506 -2.122 1.00 96.94 197 LEU A C 1
ATOM 1538 O O . LEU A 1 197 ? -5.015 14.643 -1.652 1.00 96.94 197 LEU A O 1
ATOM 1542 N N . ASP A 1 198 ? -5.898 12.584 -1.923 1.00 97.00 198 ASP A N 1
ATOM 1543 C CA . ASP A 1 198 ? -7.057 12.765 -1.048 1.00 97.00 198 ASP A CA 1
ATOM 1544 C C . ASP A 1 198 ? -6.918 11.891 0.216 1.00 97.00 198 ASP A C 1
ATOM 1546 O O . ASP A 1 198 ? -7.364 10.736 0.250 1.00 97.00 198 ASP A O 1
ATOM 1550 N N . PRO A 1 199 ? -6.324 12.431 1.300 1.00 95.62 199 PRO A N 1
ATOM 1551 C CA . PRO A 1 199 ? -6.217 11.718 2.567 1.00 95.62 199 PRO A CA 1
ATOM 1552 C C . PRO A 1 199 ? -7.578 11.390 3.187 1.00 95.62 199 PRO A C 1
ATOM 1554 O O . PRO A 1 199 ? -7.692 10.439 3.957 1.00 95.62 199 PRO A O 1
ATOM 1557 N N . ALA A 1 200 ? -8.618 12.183 2.906 1.00 96.50 200 ALA A N 1
ATOM 1558 C CA . ALA A 1 200 ? -9.945 11.924 3.447 1.00 96.50 200 ALA A CA 1
ATOM 1559 C C . ALA A 1 200 ? -10.569 10.694 2.782 1.00 96.50 200 ALA A C 1
ATOM 1561 O O . ALA A 1 200 ? -11.178 9.888 3.487 1.00 96.50 200 ALA A O 1
ATOM 1562 N N . ARG A 1 201 ? -10.384 10.512 1.468 1.00 97.75 201 ARG A N 1
ATOM 1563 C CA . ARG A 1 201 ? -10.810 9.291 0.774 1.00 97.75 201 ARG A CA 1
ATOM 1564 C C . ARG A 1 201 ? -10.032 8.069 1.253 1.00 97.75 201 ARG A C 1
ATOM 1566 O O . ARG A 1 201 ? -10.670 7.076 1.595 1.00 97.75 201 ARG A O 1
ATOM 1573 N N . LEU A 1 202 ? -8.706 8.166 1.381 1.00 97.31 202 LEU A N 1
ATOM 1574 C CA . LEU A 1 202 ? -7.869 7.086 1.930 1.00 97.31 202 LEU A CA 1
ATOM 1575 C C . LEU A 1 202 ? -8.326 6.643 3.327 1.00 97.31 202 LEU A C 1
ATOM 1577 O O . LEU A 1 202 ? -8.461 5.448 3.575 1.00 97.31 202 LEU A O 1
ATOM 1581 N N . ARG A 1 203 ? -8.638 7.585 4.227 1.00 96.81 203 ARG A N 1
ATOM 1582 C CA . ARG A 1 203 ? -9.160 7.251 5.564 1.00 96.81 203 ARG A CA 1
ATOM 1583 C C . ARG A 1 203 ? -10.514 6.545 5.522 1.00 96.81 203 ARG A C 1
ATOM 1585 O O . ARG A 1 203 ? -10.730 5.630 6.306 1.00 96.81 203 ARG A O 1
ATOM 1592 N N . ARG A 1 204 ? -11.420 6.935 4.616 1.00 98.19 204 ARG A N 1
ATOM 1593 C CA . ARG A 1 204 ? -12.707 6.231 4.456 1.00 98.19 204 ARG A CA 1
ATOM 1594 C C . ARG A 1 204 ? -12.490 4.796 3.990 1.00 98.19 204 ARG A C 1
ATOM 1596 O O . ARG A 1 204 ? -13.011 3.883 4.617 1.00 98.19 204 ARG A O 1
ATOM 1603 N N . LEU A 1 205 ? -11.659 4.611 2.964 1.00 98.56 205 LEU A N 1
ATOM 1604 C CA . LEU A 1 205 ? -11.292 3.286 2.459 1.00 98.56 205 LEU A CA 1
ATOM 1605 C C . LEU A 1 205 ? -10.593 2.440 3.531 1.00 98.56 205 LEU A C 1
ATOM 1607 O O . LEU A 1 205 ? -10.809 1.237 3.589 1.00 98.56 205 LEU A O 1
ATOM 1611 N N . SER A 1 206 ? -9.802 3.059 4.411 1.00 98.44 206 SER A N 1
ATOM 1612 C CA . SER A 1 206 ? -9.186 2.392 5.564 1.00 98.44 206 SER A CA 1
ATOM 1613 C C . SER A 1 206 ? -10.239 1.823 6.513 1.00 98.44 206 SER A C 1
ATOM 1615 O O . SER A 1 206 ? -10.215 0.635 6.824 1.00 98.44 206 SER A O 1
ATOM 1617 N N . THR A 1 207 ? -11.217 2.635 6.917 1.00 97.94 207 THR A N 1
ATOM 1618 C CA . THR A 1 207 ? -12.320 2.174 7.771 1.00 97.94 207 THR A CA 1
ATOM 1619 C C . THR A 1 207 ? -13.176 1.105 7.085 1.00 97.94 207 THR A C 1
ATOM 1621 O O . THR A 1 207 ? -13.529 0.117 7.721 1.00 97.94 207 THR A O 1
ATOM 1624 N N . GLU A 1 208 ? -13.478 1.266 5.794 1.00 97.81 208 GLU A N 1
ATOM 1625 C CA . GLU A 1 208 ? -14.207 0.266 4.998 1.00 97.81 208 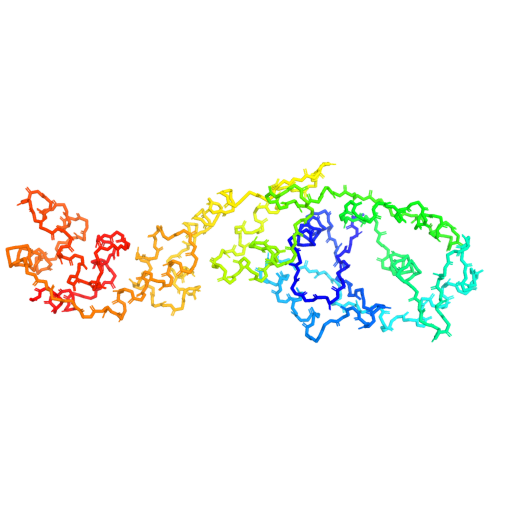GLU A CA 1
ATOM 1626 C C . GLU A 1 208 ? -13.438 -1.066 4.937 1.00 97.81 208 GLU A C 1
ATOM 1628 O O . GLU A 1 208 ? -14.021 -2.122 5.179 1.00 97.81 208 GLU A O 1
ATOM 1633 N N . ALA A 1 209 ? -12.121 -1.018 4.707 1.00 97.81 209 ALA A N 1
ATOM 1634 C CA . ALA A 1 209 ? -11.259 -2.195 4.688 1.00 97.81 209 ALA A CA 1
ATOM 1635 C C . ALA A 1 209 ? -11.248 -2.916 6.043 1.00 97.81 209 ALA A C 1
ATOM 1637 O O . ALA A 1 209 ? -11.435 -4.127 6.084 1.00 97.81 209 ALA A O 1
ATOM 1638 N N . LEU A 1 210 ? -11.094 -2.192 7.158 1.00 97.62 210 LEU A N 1
ATOM 1639 C CA . LEU A 1 210 ? -11.121 -2.790 8.499 1.00 97.62 210 LEU A CA 1
ATOM 1640 C C . LEU A 1 210 ? -12.492 -3.363 8.872 1.00 97.62 210 LEU A C 1
ATOM 1642 O O . LEU A 1 210 ? -12.573 -4.384 9.554 1.00 97.62 210 LEU A O 1
ATOM 1646 N N . ALA A 1 211 ? -13.574 -2.716 8.437 1.00 95.75 211 ALA A N 1
ATOM 1647 C CA . ALA A 1 211 ? -14.932 -3.194 8.671 1.00 95.75 211 ALA A CA 1
ATOM 1648 C C . ALA A 1 211 ? -15.229 -4.498 7.912 1.00 95.75 211 ALA A C 1
ATOM 1650 O O . ALA A 1 211 ? -16.006 -5.312 8.404 1.00 95.75 211 ALA A O 1
ATOM 1651 N N . ALA A 1 212 ? -14.604 -4.703 6.749 1.00 96.38 212 ALA A N 1
ATOM 1652 C CA . ALA A 1 212 ? -14.789 -5.895 5.925 1.00 96.38 212 ALA A CA 1
ATOM 1653 C C . ALA A 1 212 ? -14.067 -7.147 6.457 1.00 96.38 212 ALA A C 1
ATOM 1655 O O . ALA A 1 212 ? -14.443 -8.256 6.083 1.00 96.38 212 ALA A O 1
ATOM 1656 N N . LEU A 1 213 ? -13.052 -6.986 7.313 1.00 96.75 213 LEU A N 1
ATOM 1657 C CA . LEU A 1 213 ? -12.302 -8.109 7.886 1.00 96.75 213 LEU A CA 1
ATOM 1658 C C . LEU A 1 213 ? -13.148 -8.919 8.865 1.00 96.75 213 LEU A C 1
ATOM 1660 O O . LEU A 1 213 ? -13.969 -8.351 9.595 1.00 96.75 213 LEU A O 1
ATOM 1664 N N . SER A 1 214 ? -12.889 -10.223 8.955 1.00 97.06 214 SER A N 1
ATOM 1665 C CA . SER A 1 214 ? -13.374 -11.039 10.072 1.00 97.06 214 SER A CA 1
ATOM 1666 C C . SER A 1 214 ? -12.702 -10.621 11.389 1.00 97.06 214 SER A C 1
ATOM 1668 O O . SER A 1 214 ? -11.701 -9.897 11.400 1.00 97.06 214 SER A O 1
ATOM 1670 N N . ASP A 1 215 ? -13.261 -11.051 12.522 1.00 96.38 215 ASP A N 1
ATOM 1671 C CA . ASP A 1 215 ? -12.655 -10.777 13.830 1.00 96.38 215 ASP A CA 1
ATOM 1672 C C . ASP A 1 215 ? -11.280 -11.454 13.957 1.00 96.38 215 ASP A C 1
ATOM 1674 O O . ASP A 1 215 ? -10.344 -10.858 14.490 1.00 96.38 215 ASP A O 1
ATOM 1678 N N . GLU A 1 216 ? -11.123 -12.655 13.396 1.00 97.50 216 GLU A N 1
ATOM 1679 C CA . GLU A 1 216 ? -9.858 -13.391 13.343 1.00 97.50 216 GLU A CA 1
ATOM 1680 C C . GLU A 1 216 ? -8.805 -12.659 12.508 1.00 97.50 216 GLU A C 1
ATOM 1682 O O . GLU A 1 216 ? -7.669 -12.493 12.955 1.00 97.50 216 GLU A O 1
ATOM 1687 N N . GLU A 1 217 ? -9.171 -12.186 11.315 1.00 97.31 217 GLU A N 1
ATOM 1688 C CA . GLU A 1 217 ? -8.261 -11.448 10.435 1.00 97.31 217 GLU A CA 1
ATOM 1689 C C . GLU A 1 217 ? -7.830 -10.119 11.059 1.00 97.31 217 GLU A C 1
ATOM 1691 O O . GLU A 1 217 ? -6.647 -9.769 11.033 1.00 97.31 217 GLU A O 1
ATOM 1696 N N . LEU A 1 218 ? -8.778 -9.377 11.639 1.00 96.94 218 LEU A N 1
ATOM 1697 C CA . LEU A 1 218 ? -8.500 -8.096 12.280 1.00 96.94 218 LEU A CA 1
ATOM 1698 C C . LEU A 1 218 ? -7.580 -8.274 13.494 1.00 96.94 218 LEU A C 1
ATOM 1700 O O . LEU A 1 218 ? -6.586 -7.556 13.621 1.00 96.94 218 LEU A O 1
ATOM 1704 N N . ALA A 1 219 ? -7.861 -9.262 14.347 1.00 97.06 219 ALA A N 1
ATOM 1705 C CA . ALA A 1 219 ? -7.025 -9.586 15.496 1.00 97.06 219 ALA A CA 1
ATOM 1706 C C . ALA A 1 219 ? -5.614 -10.033 15.071 1.00 97.06 219 ALA A C 1
ATOM 1708 O O . ALA A 1 219 ? -4.625 -9.554 15.630 1.00 97.06 219 ALA A O 1
ATOM 1709 N N . ALA A 1 220 ? -5.500 -10.863 14.027 1.00 97.38 220 ALA A N 1
ATOM 1710 C CA . ALA A 1 220 ? -4.215 -11.314 13.494 1.00 97.38 220 ALA A CA 1
ATOM 1711 C C . ALA A 1 220 ? -3.359 -10.158 12.948 1.00 97.38 220 ALA A C 1
ATOM 1713 O O . ALA A 1 220 ? -2.162 -10.101 13.221 1.00 97.38 220 ALA A O 1
ATOM 1714 N N . ARG A 1 221 ? -3.959 -9.197 12.230 1.00 95.38 221 ARG A N 1
ATOM 1715 C CA . ARG A 1 221 ? -3.243 -8.010 11.713 1.00 95.38 221 ARG A CA 1
ATOM 1716 C C . ARG A 1 221 ? -2.735 -7.081 12.809 1.00 95.38 221 ARG A C 1
ATOM 1718 O O . ARG A 1 221 ? -1.734 -6.391 12.619 1.00 95.38 221 ARG A O 1
ATOM 1725 N N . VAL A 1 222 ? -3.453 -7.019 13.926 1.00 96.50 222 VAL A N 1
ATOM 1726 C CA . VAL A 1 222 ? -3.075 -6.216 15.095 1.00 96.50 222 VAL A CA 1
ATOM 1727 C C . VAL A 1 222 ? -2.087 -6.976 15.989 1.00 96.50 222 VAL A C 1
ATOM 1729 O O . VAL A 1 222 ? -1.286 -6.338 16.667 1.00 96.50 222 VAL A O 1
ATOM 1732 N N . GLY A 1 223 ? -2.084 -8.311 15.935 1.00 96.44 223 GLY A N 1
ATOM 1733 C CA . GLY A 1 223 ? -1.218 -9.178 16.735 1.00 96.44 223 GLY A CA 1
ATOM 1734 C C . GLY A 1 223 ? -1.785 -9.478 18.123 1.00 96.44 223 GLY A C 1
ATOM 1735 O O . GLY A 1 223 ? -1.029 -9.549 19.087 1.00 96.44 223 GLY A O 1
ATOM 1736 N N . VAL A 1 224 ? -3.110 -9.608 18.243 1.00 96.56 224 VAL A N 1
ATOM 1737 C CA . VAL A 1 224 ? -3.817 -9.763 19.529 1.00 96.56 224 VAL A CA 1
ATOM 1738 C C . VAL A 1 224 ? -4.784 -10.952 19.510 1.00 96.56 224 VAL A C 1
ATOM 1740 O O . VAL A 1 224 ? -5.123 -11.444 18.433 1.00 96.56 224 VAL A O 1
ATOM 1743 N N . PRO A 1 225 ? -5.246 -11.446 20.675 1.00 96.25 225 PRO A N 1
ATOM 1744 C CA . PRO A 1 225 ? -6.247 -12.509 20.726 1.00 96.25 225 PRO A CA 1
ATOM 1745 C C . PRO A 1 225 ? -7.576 -12.101 20.075 1.00 96.25 225 PRO A C 1
ATOM 1747 O O . PRO A 1 225 ? -8.001 -10.951 20.186 1.00 96.25 225 PRO A O 1
ATOM 1750 N N . VAL A 1 226 ? -8.285 -13.065 19.477 1.00 96.62 226 VAL A N 1
ATOM 1751 C CA . VAL A 1 226 ? -9.592 -12.837 18.821 1.00 96.62 226 VAL A CA 1
ATOM 1752 C C . VAL A 1 226 ? -10.637 -12.269 19.787 1.00 96.62 226 VAL A C 1
ATOM 1754 O O . VAL A 1 226 ? -11.474 -11.471 19.383 1.00 96.62 226 VAL A O 1
ATOM 1757 N N . SER A 1 227 ? -10.548 -12.580 21.085 1.00 93.50 227 SER A N 1
ATOM 1758 C CA . SER A 1 227 ? -11.429 -11.998 22.109 1.00 93.50 227 SER A CA 1
ATOM 1759 C C . SER A 1 227 ? -11.350 -10.468 22.188 1.00 93.50 227 SER A C 1
ATOM 1761 O O . SER A 1 227 ? -12.299 -9.836 22.633 1.00 93.50 227 SER A O 1
ATOM 1763 N N . VAL A 1 228 ? -10.247 -9.861 21.737 1.00 95.56 228 VAL A N 1
ATOM 1764 C CA . VAL A 1 228 ? -10.044 -8.403 21.710 1.00 95.56 228 VAL A CA 1
ATOM 1765 C C . VAL A 1 228 ? -10.624 -7.775 20.436 1.00 95.56 228 VAL A C 1
ATOM 1767 O O . VAL A 1 228 ? -10.831 -6.567 20.391 1.00 95.56 228 VAL A O 1
ATOM 1770 N N . ALA A 1 229 ? -10.969 -8.560 19.411 1.00 95.62 229 ALA A N 1
ATOM 1771 C CA . ALA A 1 229 ? -11.485 -8.044 18.141 1.00 95.62 229 ALA A CA 1
ATOM 1772 C C . ALA A 1 229 ? -12.651 -7.040 18.272 1.00 95.62 229 ALA A C 1
ATOM 1774 O O . ALA A 1 229 ? -12.610 -6.022 17.572 1.00 95.62 229 ALA A O 1
ATOM 1775 N N . PRO A 1 230 ? -13.630 -7.210 19.192 1.00 94.12 230 PRO A N 1
ATOM 1776 C CA . PRO A 1 230 ? -14.710 -6.245 19.362 1.00 94.12 230 PRO A CA 1
ATOM 1777 C C . PRO A 1 230 ? -14.232 -4.814 19.627 1.00 94.12 230 PRO A C 1
ATOM 1779 O O . PRO A 1 230 ? -14.852 -3.882 19.120 1.00 94.12 230 PRO A O 1
ATOM 1782 N N . VAL A 1 231 ? -13.136 -4.611 20.377 1.00 95.38 231 VAL A N 1
ATOM 1783 C CA . VAL A 1 231 ? -12.619 -3.254 20.649 1.00 95.38 231 VAL A CA 1
ATOM 1784 C C . VAL A 1 231 ? -11.849 -2.654 19.489 1.00 95.38 231 VAL A C 1
ATOM 1786 O O . VAL A 1 231 ? -11.712 -1.439 19.425 1.00 95.38 231 VAL A O 1
ATOM 1789 N N . LEU A 1 232 ? -11.363 -3.480 18.566 1.00 96.38 232 LEU A N 1
ATOM 1790 C CA . LEU A 1 232 ? -10.698 -3.017 17.351 1.00 96.38 232 LEU A CA 1
ATOM 1791 C C . LEU A 1 232 ? -11.722 -2.445 16.360 1.00 96.38 232 LEU A C 1
ATOM 1793 O O . LEU A 1 232 ? -11.387 -1.607 15.521 1.00 96.38 232 LEU A O 1
ATOM 1797 N N . ARG A 1 233 ? -12.985 -2.888 16.452 1.00 92.12 233 ARG A N 1
ATOM 1798 C CA . ARG A 1 233 ? -14.073 -2.392 15.607 1.00 92.12 233 ARG A CA 1
ATOM 1799 C C . ARG A 1 233 ? -14.317 -0.906 15.870 1.00 92.12 233 ARG A C 1
ATOM 1801 O O . ARG A 1 233 ? -14.442 -0.463 17.007 1.00 92.12 233 ARG A O 1
ATOM 1808 N N . GLY A 1 234 ? -14.408 -0.138 14.786 1.00 85.94 234 GLY A N 1
ATOM 1809 C CA . GLY A 1 234 ? -14.548 1.319 14.829 1.00 85.94 234 GLY A CA 1
ATOM 1810 C C . GLY A 1 234 ? -13.225 2.087 14.788 1.00 85.94 234 GLY A C 1
ATOM 1811 O O . GLY A 1 234 ? -13.261 3.309 14.660 1.00 85.94 234 GLY A O 1
ATOM 1812 N N . ALA A 1 235 ? -12.075 1.403 14.835 1.00 95.62 235 ALA A N 1
ATOM 1813 C CA . ALA A 1 235 ? -10.791 2.028 14.540 1.00 95.62 235 ALA A CA 1
ATOM 1814 C C . ALA A 1 235 ? -10.738 2.515 13.084 1.00 95.62 235 ALA A C 1
ATOM 1816 O O . ALA A 1 235 ? -11.276 1.886 12.167 1.00 95.62 235 ALA A O 1
ATOM 1817 N N . ARG A 1 236 ? -10.069 3.647 12.868 1.00 96.31 236 ARG A N 1
ATOM 1818 C CA . ARG A 1 236 ? -9.922 4.265 11.544 1.00 96.31 236 ARG A CA 1
ATOM 1819 C C . ARG A 1 236 ? -8.802 3.631 10.727 1.00 96.31 236 ARG A C 1
ATOM 1821 O O . ARG A 1 236 ? -8.869 3.643 9.499 1.00 96.31 236 ARG A O 1
ATOM 1828 N N . ASP A 1 237 ? -7.807 3.078 11.404 1.00 97.62 237 ASP A N 1
ATOM 1829 C CA . ASP A 1 237 ? -6.604 2.460 10.855 1.00 97.62 237 ASP A CA 1
ATOM 1830 C C . ASP A 1 237 ? -6.042 1.419 11.849 1.00 97.62 237 ASP A C 1
ATOM 1832 O O . ASP A 1 237 ? -6.519 1.272 12.980 1.00 97.62 237 ASP A O 1
ATOM 1836 N N . LEU A 1 238 ? -5.041 0.648 11.418 1.00 97.81 238 LEU A N 1
ATOM 1837 C CA . LEU A 1 238 ? -4.423 -0.394 12.242 1.00 97.81 238 LEU A CA 1
ATOM 1838 C C . LEU A 1 238 ? -3.606 0.179 13.408 1.00 97.81 238 LEU A C 1
ATOM 1840 O O . LEU A 1 238 ? -3.374 -0.534 14.385 1.00 97.81 238 LEU A O 1
ATOM 1844 N N . ALA A 1 239 ? -3.150 1.433 13.324 1.00 97.00 239 ALA A N 1
ATOM 1845 C CA . ALA A 1 239 ? -2.424 2.072 14.417 1.00 97.00 239 ALA A CA 1
ATOM 1846 C C . ALA A 1 239 ? -3.374 2.385 15.580 1.00 97.00 239 ALA A C 1
ATOM 1848 O O . ALA A 1 239 ? -3.080 2.043 16.726 1.00 97.00 239 ALA A O 1
ATOM 1849 N N . GLU A 1 240 ? -4.550 2.936 15.286 1.00 97.00 240 GLU A N 1
ATOM 1850 C CA . GLU A 1 240 ? -5.615 3.143 16.262 1.00 97.00 240 GLU A CA 1
ATOM 1851 C C . GLU A 1 240 ? -6.155 1.814 16.804 1.00 97.00 240 GLU A C 1
ATOM 1853 O O . GLU A 1 240 ? -6.360 1.696 18.010 1.00 97.00 240 GLU A O 1
ATOM 1858 N N . ALA A 1 241 ? -6.300 0.785 15.962 1.00 97.44 241 ALA A N 1
ATOM 1859 C CA . ALA A 1 241 ? -6.699 -0.544 16.425 1.00 97.44 241 ALA A CA 1
ATOM 1860 C C . ALA A 1 241 ? -5.699 -1.117 17.450 1.00 97.44 241 ALA A C 1
ATOM 1862 O O . ALA A 1 241 ? -6.107 -1.600 18.506 1.00 97.44 241 ALA A O 1
ATOM 1863 N N . ARG A 1 242 ? -4.386 -0.996 17.194 1.00 96.81 242 ARG A N 1
ATOM 1864 C CA . ARG A 1 242 ? -3.337 -1.362 18.167 1.00 96.81 242 ARG A CA 1
ATOM 1865 C C . ARG A 1 242 ? -3.442 -0.551 19.458 1.00 96.81 242 ARG A C 1
ATOM 1867 O O . ARG A 1 242 ? -3.341 -1.124 20.539 1.00 96.81 242 ARG A O 1
ATOM 1874 N N . ALA A 1 243 ? -3.693 0.754 19.359 1.00 95.69 243 ALA A N 1
ATOM 1875 C CA . ALA A 1 243 ? -3.881 1.603 20.533 1.00 95.69 243 ALA A CA 1
ATOM 1876 C C . ALA A 1 243 ? -5.104 1.171 21.363 1.00 95.69 243 ALA A C 1
ATOM 1878 O O . ALA A 1 243 ? -5.017 1.087 22.584 1.00 95.69 243 ALA A O 1
ATOM 1879 N N . TYR A 1 244 ? -6.227 0.837 20.720 1.00 96.12 244 TYR A N 1
ATOM 1880 C CA . TYR A 1 244 ? -7.420 0.330 21.404 1.00 96.12 244 TYR A CA 1
ATOM 1881 C C . TYR A 1 244 ? -7.177 -1.020 22.077 1.00 96.12 244 TYR A C 1
ATOM 1883 O O . TYR A 1 244 ? -7.657 -1.233 23.188 1.00 96.12 244 TYR A O 1
ATOM 1891 N N . ALA A 1 245 ? -6.405 -1.908 21.449 1.00 96.19 245 ALA A N 1
ATOM 1892 C CA . ALA A 1 245 ? -6.032 -3.178 22.060 1.00 96.19 245 ALA A CA 1
ATOM 1893 C C . ALA A 1 245 ? -5.204 -2.984 23.340 1.00 96.19 245 ALA A C 1
ATOM 1895 O O . ALA A 1 245 ? -5.478 -3.633 24.351 1.00 96.19 245 ALA A O 1
ATOM 1896 N N . ALA A 1 246 ? -4.237 -2.060 23.317 1.00 95.38 246 ALA A N 1
ATOM 1897 C CA . ALA A 1 246 ? -3.397 -1.749 24.471 1.00 95.38 246 ALA A CA 1
ATOM 1898 C C . ALA A 1 246 ? -4.226 -1.271 25.676 1.00 95.38 246 ALA A C 1
ATOM 1900 O O . ALA A 1 246 ? -3.979 -1.708 26.792 1.00 95.38 246 ALA A O 1
ATOM 1901 N N . LEU A 1 247 ? -5.284 -0.479 25.453 1.00 93.56 247 LEU A N 1
ATOM 1902 C CA . LEU A 1 247 ? -6.195 -0.040 26.524 1.00 93.56 247 LEU A CA 1
ATOM 1903 C C . LEU A 1 247 ? -6.897 -1.194 27.257 1.00 93.56 247 LEU A C 1
ATOM 1905 O O . LEU A 1 247 ? -7.340 -1.028 28.392 1.00 93.56 247 LEU A O 1
ATOM 1909 N N . VAL A 1 248 ? -7.054 -2.345 26.603 1.00 92.50 248 VAL A N 1
ATOM 1910 C CA . VAL A 1 248 ? -7.719 -3.520 27.178 1.00 92.50 248 VAL A CA 1
ATOM 1911 C C . VAL A 1 248 ? -6.705 -4.460 27.817 1.00 92.50 248 VAL A C 1
ATOM 1913 O O . VAL A 1 248 ? -6.924 -4.916 28.943 1.00 92.50 248 VAL A O 1
ATOM 1916 N N . LEU A 1 249 ? -5.615 -4.742 27.103 1.00 93.12 249 LEU A N 1
ATOM 1917 C CA . LEU A 1 249 ? -4.595 -5.710 27.503 1.00 93.12 249 LEU A CA 1
ATOM 1918 C C . LEU A 1 249 ? -3.656 -5.165 28.585 1.00 93.12 249 LEU A C 1
ATOM 1920 O O . LEU A 1 249 ? -3.270 -5.906 29.482 1.00 93.12 249 LEU A O 1
ATOM 1924 N N . GLU A 1 250 ? -3.328 -3.877 28.516 1.00 90.88 250 GLU A N 1
ATOM 1925 C CA . GLU A 1 250 ? -2.340 -3.206 29.364 1.00 90.88 250 GLU A CA 1
ATOM 1926 C C . GLU A 1 250 ? -2.895 -1.844 29.832 1.00 90.88 250 GLU A C 1
ATOM 1928 O O . GLU A 1 250 ? -2.373 -0.788 29.460 1.00 90.88 250 GLU A O 1
ATOM 1933 N N . PRO A 1 251 ? -4.003 -1.827 30.602 1.00 90.06 251 PRO A N 1
ATOM 1934 C CA . PRO A 1 251 ? -4.622 -0.577 31.030 1.00 90.06 251 PRO A CA 1
ATOM 1935 C C . PRO A 1 251 ? -3.683 0.207 31.955 1.00 90.06 251 PRO A C 1
ATOM 1937 O O . PRO A 1 251 ? -3.025 -0.360 32.829 1.00 90.06 251 PRO A O 1
ATOM 1940 N N . ALA A 1 252 ? -3.664 1.531 31.805 1.00 87.88 252 ALA A N 1
ATOM 1941 C CA . ALA A 1 252 ? -2.975 2.397 32.756 1.00 87.88 252 ALA A CA 1
ATOM 1942 C C . ALA A 1 252 ? -3.701 2.391 34.112 1.00 87.88 252 ALA A C 1
ATOM 1944 O O . ALA A 1 252 ? -4.932 2.376 34.161 1.00 87.88 252 ALA A O 1
ATOM 1945 N N . GLU A 1 253 ? -2.951 2.456 35.213 1.00 85.81 253 GLU A N 1
ATOM 1946 C CA . GLU A 1 253 ? -3.550 2.647 36.535 1.00 85.81 253 GLU A CA 1
ATOM 1947 C C . GLU A 1 253 ? -4.268 4.000 36.601 1.00 85.81 253 GLU A C 1
ATOM 1949 O O . GLU A 1 253 ? -3.701 5.043 36.264 1.00 85.81 253 GLU A O 1
ATOM 1954 N N . ALA A 1 254 ? -5.519 3.990 37.058 1.00 87.38 254 ALA A N 1
ATOM 1955 C CA . ALA A 1 254 ? -6.313 5.195 37.229 1.00 87.38 254 ALA A CA 1
ATOM 1956 C C . ALA A 1 254 ? -7.077 5.155 38.551 1.00 87.38 254 ALA A C 1
ATOM 1958 O O . ALA A 1 254 ? -7.678 4.146 38.913 1.00 87.38 254 ALA A O 1
ATOM 1959 N N . GLN A 1 255 ? -7.081 6.282 39.261 1.00 85.56 255 GLN A N 1
ATOM 1960 C CA . GLN A 1 255 ? -7.945 6.463 40.421 1.00 85.56 255 GLN A CA 1
ATOM 1961 C C . GLN A 1 255 ? -9.336 6.870 39.944 1.00 85.56 255 GLN A C 1
ATOM 1963 O O . GLN A 1 255 ? -9.496 7.883 39.261 1.00 85.56 255 GLN A O 1
ATOM 1968 N N . VAL A 1 256 ? -10.341 6.083 40.315 1.00 89.56 256 VAL A N 1
ATOM 1969 C CA . VAL A 1 256 ? -11.730 6.299 39.915 1.00 89.56 256 VAL A CA 1
ATOM 1970 C C . VAL A 1 256 ? -12.599 6.389 41.156 1.00 89.56 256 VAL A C 1
ATOM 1972 O O . VAL A 1 256 ? -12.529 5.531 42.029 1.00 89.56 256 VAL A O 1
ATOM 1975 N N . TYR A 1 257 ? -13.444 7.417 41.227 1.00 89.50 257 TYR A N 1
ATOM 1976 C CA . TYR A 1 257 ? -14.422 7.565 42.300 1.00 89.50 257 TYR A CA 1
ATOM 1977 C C . TYR A 1 257 ? -15.833 7.676 41.719 1.00 89.50 257 TYR A C 1
ATOM 1979 O O . TYR A 1 257 ? -16.277 8.753 41.328 1.00 89.50 257 TYR A O 1
ATOM 1987 N N . SER A 1 258 ? -16.524 6.538 41.628 1.00 93.75 258 SER A N 1
ATOM 1988 C CA . SER A 1 258 ? -17.944 6.463 41.252 1.00 93.75 258 SER A CA 1
ATOM 1989 C C . SER A 1 258 ? -18.595 5.207 41.854 1.00 93.75 258 SER A C 1
ATOM 1991 O O . SER A 1 258 ? -18.940 4.271 41.125 1.00 93.75 258 SER A O 1
ATOM 1993 N N . PRO A 1 259 ? -18.695 5.128 43.194 1.00 93.50 259 PRO A N 1
ATOM 1994 C CA . PRO A 1 259 ? -19.047 3.892 43.890 1.00 93.50 259 PRO A CA 1
ATOM 1995 C C . PRO A 1 259 ? -20.421 3.342 43.482 1.00 93.50 259 PRO A C 1
ATOM 1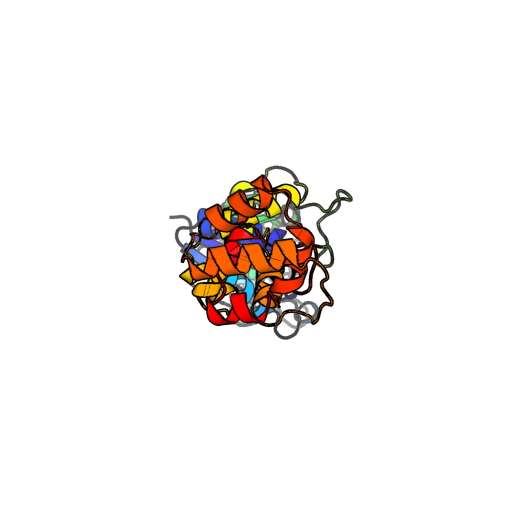997 O O . PRO A 1 259 ? -20.559 2.134 43.305 1.00 93.50 259 PRO A O 1
ATOM 2000 N N . GLU A 1 260 ? -21.417 4.198 43.245 1.00 96.06 260 GLU A N 1
ATOM 2001 C CA . GLU A 1 260 ? -22.758 3.779 42.821 1.00 96.06 260 GLU A CA 1
ATOM 2002 C C . GLU A 1 260 ? -22.748 3.173 41.410 1.00 96.06 260 GLU A C 1
ATOM 2004 O O . GLU A 1 260 ? -23.366 2.133 41.167 1.00 96.06 260 GLU A O 1
ATOM 2009 N N . THR A 1 261 ? -22.010 3.791 40.480 1.00 96.88 261 THR A N 1
ATOM 2010 C CA . THR A 1 261 ? -21.889 3.301 39.099 1.00 96.88 261 THR A CA 1
ATOM 2011 C C . THR A 1 261 ? -21.153 1.967 39.058 1.00 96.88 261 THR A C 1
ATOM 2013 O O . THR A 1 261 ? -21.598 1.042 38.376 1.00 96.88 261 THR A O 1
ATOM 2016 N N . LEU A 1 262 ? -20.037 1.853 39.787 1.00 96.38 262 LEU A N 1
ATOM 2017 C CA . LEU A 1 262 ? -19.232 0.633 39.822 1.00 96.38 262 LEU A CA 1
ATOM 2018 C C . LEU A 1 262 ? -19.992 -0.511 40.502 1.00 96.38 262 LEU A C 1
ATOM 2020 O O . LEU A 1 262 ? -20.019 -1.613 39.959 1.00 96.38 262 LEU A O 1
ATOM 2024 N N . ALA A 1 263 ? -20.696 -0.253 41.609 1.00 96.62 263 ALA A N 1
ATOM 2025 C CA . ALA A 1 263 ? -21.549 -1.251 42.252 1.00 96.62 263 ALA A CA 1
ATOM 2026 C C . ALA A 1 263 ? -22.636 -1.765 41.295 1.00 96.62 263 ALA A C 1
ATOM 2028 O O . ALA A 1 263 ? -22.763 -2.974 41.092 1.00 96.62 263 ALA A O 1
ATOM 2029 N N . ARG A 1 264 ? -23.357 -0.858 40.620 1.00 97.38 264 ARG A N 1
ATOM 2030 C CA . ARG A 1 264 ? -24.399 -1.248 39.662 1.00 97.38 264 ARG A CA 1
ATOM 2031 C C . ARG A 1 264 ? -23.838 -2.007 38.459 1.00 97.38 264 ARG A C 1
ATOM 2033 O O . ARG A 1 264 ? -24.467 -2.944 37.974 1.00 97.38 264 ARG A O 1
ATOM 2040 N N . PHE A 1 265 ? -22.661 -1.623 37.971 1.00 98.06 265 PHE A N 1
ATOM 2041 C CA . PHE A 1 265 ? -21.975 -2.342 36.899 1.00 98.06 265 PHE A CA 1
ATOM 2042 C C . PHE A 1 265 ? -21.660 -3.785 37.309 1.00 98.06 265 PHE A C 1
ATOM 2044 O O . PHE A 1 265 ? -21.966 -4.708 36.553 1.00 98.06 265 PHE A O 1
ATOM 2051 N N . ARG A 1 266 ? -21.115 -3.990 38.516 1.00 97.56 266 ARG A N 1
ATOM 2052 C CA . ARG A 1 266 ? -20.816 -5.328 39.048 1.00 97.56 266 ARG A CA 1
ATOM 2053 C C . ARG A 1 266 ? -22.064 -6.198 39.125 1.00 97.56 266 ARG A C 1
ATOM 2055 O O . ARG A 1 266 ? -22.021 -7.317 38.631 1.00 97.56 266 ARG A O 1
ATOM 2062 N N . GLU A 1 267 ? -23.174 -5.676 39.652 1.00 97.44 267 GLU A N 1
ATOM 2063 C CA . GLU A 1 267 ? -24.451 -6.407 39.717 1.00 97.44 267 GLU A CA 1
ATOM 2064 C C . GLU A 1 267 ? -24.899 -6.901 38.333 1.00 97.44 267 GLU A C 1
ATOM 2066 O O . GLU A 1 267 ? -25.300 -8.053 38.168 1.00 97.44 267 GLU A O 1
ATOM 2071 N N . LEU A 1 268 ? -24.811 -6.033 37.320 1.00 97.75 268 LEU A N 1
ATOM 2072 C CA . LEU A 1 268 ? -25.209 -6.360 35.950 1.00 97.75 268 LEU A CA 1
ATOM 2073 C C . LEU A 1 268 ? -24.284 -7.415 35.324 1.00 97.75 268 LEU A C 1
ATOM 2075 O O . LEU A 1 268 ? -24.767 -8.350 34.682 1.00 97.75 268 LEU A O 1
ATOM 2079 N N . VAL A 1 269 ? -22.969 -7.298 35.530 1.00 97.12 269 VAL A N 1
ATOM 2080 C CA . VAL A 1 269 ? -21.982 -8.292 35.074 1.00 97.12 269 VAL A CA 1
ATOM 2081 C C . VAL A 1 269 ? -22.183 -9.630 35.788 1.00 97.12 269 VAL A C 1
ATOM 2083 O O . VAL A 1 269 ? -22.100 -10.690 35.165 1.00 97.12 269 VAL A O 1
ATOM 2086 N N . GLU A 1 270 ? -22.484 -9.610 37.086 1.00 96.88 270 GLU A N 1
ATOM 2087 C CA . GLU A 1 270 ? -22.714 -10.820 37.870 1.00 96.88 270 GLU A CA 1
ATOM 2088 C C . GLU A 1 270 ? -23.988 -11.559 37.462 1.00 96.88 270 GLU A C 1
ATOM 2090 O O . GLU A 1 270 ? -23.990 -12.795 37.429 1.00 96.88 270 GLU A O 1
ATOM 2095 N N . ALA A 1 271 ? -25.019 -10.803 37.079 1.00 96.94 271 ALA A N 1
ATOM 2096 C CA . ALA A 1 271 ? -26.256 -11.303 36.494 1.00 96.94 271 ALA A CA 1
ATOM 2097 C C . ALA A 1 271 ? -26.093 -11.827 35.053 1.00 96.94 271 ALA A C 1
ATOM 2099 O O . ALA A 1 271 ? -27.054 -12.343 34.485 1.00 96.94 271 ALA A O 1
ATOM 2100 N N . GLY A 1 272 ? -24.902 -11.706 34.451 1.00 96.12 272 GLY A N 1
ATOM 2101 C CA . GLY A 1 272 ? -24.636 -12.156 33.084 1.00 96.12 272 GLY A CA 1
ATOM 2102 C C . GLY A 1 272 ? -25.312 -11.292 32.018 1.00 96.12 272 GLY A C 1
ATOM 2103 O O . GLY A 1 272 ? -25.672 -11.801 30.960 1.00 96.12 272 GLY A O 1
ATOM 2104 N N . ALA A 1 273 ? -25.530 -10.002 32.293 1.00 96.75 273 ALA A N 1
ATOM 2105 C CA . ALA A 1 273 ? -26.125 -9.099 31.319 1.00 96.75 273 ALA A CA 1
ATOM 2106 C C . ALA A 1 273 ? -25.203 -8.895 30.107 1.00 96.75 273 ALA A C 1
ATOM 2108 O O . ALA A 1 273 ? -24.002 -8.664 30.244 1.00 96.75 273 ALA A O 1
ATOM 2109 N N . GLU A 1 274 ? -25.794 -8.904 28.913 1.00 97.31 274 GLU A N 1
ATOM 2110 C CA . GLU A 1 274 ? -25.085 -8.620 27.665 1.00 97.31 274 GLU A CA 1
ATOM 2111 C C . GLU A 1 274 ? -24.425 -7.224 27.690 1.00 97.31 274 GLU A C 1
ATOM 2113 O O . GLU A 1 274 ? -25.047 -6.265 28.164 1.00 97.31 274 GLU A O 1
ATOM 2118 N N . PRO A 1 275 ? -23.227 -7.031 27.105 1.00 96.62 275 PRO A N 1
ATOM 2119 C CA . PRO A 1 275 ? -22.474 -5.774 27.197 1.00 96.62 275 PRO A CA 1
ATOM 2120 C C . PRO A 1 275 ? -23.256 -4.513 26.799 1.00 96.62 275 PRO A C 1
ATOM 2122 O O . PRO A 1 275 ? -23.165 -3.468 27.445 1.00 96.62 275 PRO A O 1
ATOM 2125 N N . ARG A 1 276 ? -24.082 -4.601 25.747 1.00 97.06 276 ARG A N 1
ATOM 2126 C CA . ARG A 1 276 ? -24.942 -3.483 25.311 1.00 97.06 276 ARG A CA 1
ATOM 2127 C C . ARG A 1 276 ? -26.054 -3.175 26.313 1.00 97.06 276 ARG A C 1
ATOM 2129 O O . ARG A 1 276 ? -26.433 -2.014 26.458 1.00 97.06 276 ARG A O 1
ATOM 2136 N N . VAL A 1 277 ? -26.572 -4.198 26.993 1.00 97.75 277 VAL A N 1
ATOM 2137 C CA . VAL A 1 277 ? -27.573 -4.042 28.054 1.00 97.75 277 VAL A CA 1
ATOM 2138 C C . VAL A 1 277 ? -26.931 -3.371 29.260 1.00 97.75 277 VAL A C 1
ATOM 2140 O O . VAL A 1 277 ? -27.483 -2.389 29.739 1.00 97.75 277 VAL A O 1
ATOM 2143 N N . VAL A 1 278 ? -25.732 -3.799 29.672 1.00 97.81 278 VAL A N 1
ATOM 2144 C CA . VAL A 1 278 ? -24.990 -3.175 30.781 1.00 97.81 278 VAL A CA 1
ATOM 2145 C C . VAL A 1 278 ? -24.866 -1.660 30.588 1.00 97.81 278 VAL A C 1
ATOM 2147 O O . VAL A 1 278 ? -25.270 -0.885 31.454 1.00 97.81 278 VAL A O 1
ATOM 2150 N N . VAL A 1 279 ? -24.378 -1.221 29.421 1.00 97.62 279 VAL A N 1
ATOM 2151 C CA . VAL A 1 279 ? -24.216 0.213 29.119 1.00 97.62 279 VAL A CA 1
ATOM 2152 C C . VAL A 1 279 ? -25.560 0.949 29.108 1.00 97.62 279 VAL A C 1
ATOM 2154 O O . VAL A 1 279 ? -25.655 2.069 29.612 1.00 97.62 279 VAL A O 1
ATOM 2157 N N . ARG A 1 280 ? -26.614 0.334 28.553 1.00 98.00 280 ARG A N 1
ATOM 2158 C CA . ARG A 1 280 ? -27.957 0.928 28.502 1.00 98.00 280 ARG A CA 1
ATOM 2159 C C . ARG A 1 280 ? -28.550 1.126 29.898 1.00 98.00 280 ARG A C 1
ATOM 2161 O O . ARG A 1 280 ? -29.064 2.206 30.172 1.00 98.00 280 ARG A O 1
ATOM 2168 N N . GLU A 1 281 ? -28.477 0.113 30.758 1.00 97.81 281 GLU A N 1
ATOM 2169 C CA . GLU A 1 281 ? -29.026 0.165 32.119 1.00 97.81 281 GLU A CA 1
ATOM 2170 C C . GLU A 1 281 ? -28.285 1.195 32.979 1.00 97.81 281 GLU A C 1
ATOM 2172 O O . GLU A 1 281 ? -28.922 2.003 33.651 1.00 97.81 281 GLU A O 1
ATOM 2177 N N . LEU A 1 282 ? -26.950 1.246 32.895 1.00 97.50 282 LEU A N 1
ATOM 2178 C CA . LEU A 1 282 ? -26.160 2.272 33.583 1.00 97.50 282 LEU A CA 1
ATOM 2179 C C . LEU A 1 282 ? -26.528 3.683 33.121 1.00 97.50 282 LEU A C 1
ATOM 2181 O O . LEU A 1 282 ? -26.689 4.583 33.942 1.00 97.50 282 LEU A O 1
ATOM 2185 N N . LYS A 1 283 ? -26.725 3.879 31.813 1.00 96.75 283 LYS A N 1
ATOM 2186 C CA . LYS A 1 283 ? -27.166 5.168 31.273 1.00 96.75 283 LYS A CA 1
ATOM 2187 C C . LYS A 1 283 ? -28.564 5.554 31.769 1.00 96.75 283 LYS A C 1
ATOM 2189 O O . LYS A 1 283 ? -28.797 6.727 32.043 1.00 96.75 283 LYS A O 1
ATOM 2194 N N . ALA A 1 284 ? -29.482 4.593 31.888 1.00 96.88 284 ALA A N 1
ATOM 2195 C CA . ALA A 1 284 ? -30.856 4.836 32.329 1.00 96.88 284 ALA A CA 1
ATOM 2196 C C . ALA A 1 284 ? -30.939 5.339 33.779 1.00 96.88 284 ALA A C 1
ATOM 2198 O O . ALA A 1 284 ? -31.817 6.137 34.097 1.00 96.88 284 ALA A O 1
ATOM 2199 N N . VAL A 1 285 ? -30.003 4.920 34.634 1.00 95.81 285 VAL A N 1
ATOM 2200 C CA . VAL A 1 285 ? -29.918 5.362 36.036 1.00 95.81 285 VAL A CA 1
ATOM 2201 C C . VAL A 1 285 ? -28.998 6.572 36.242 1.00 95.81 285 VAL A C 1
ATOM 2203 O O . VAL A 1 285 ? -28.743 6.956 37.378 1.00 95.81 285 VAL A O 1
ATOM 2206 N N . GLY A 1 286 ? -28.494 7.183 35.162 1.00 95.62 286 GLY A N 1
ATOM 2207 C CA . GLY A 1 286 ? -27.592 8.338 35.240 1.00 95.62 286 GLY A CA 1
ATOM 2208 C C . GLY A 1 286 ? -26.168 8.001 35.697 1.00 95.62 286 GLY A C 1
ATOM 2209 O O . GLY A 1 286 ? -25.483 8.874 36.221 1.00 95.62 286 GLY A O 1
ATOM 2210 N N . GLY A 1 287 ? -25.723 6.754 35.513 1.00 94.94 287 GLY A N 1
ATOM 2211 C CA . GLY A 1 287 ? -24.387 6.303 35.898 1.00 94.94 287 GLY A CA 1
ATOM 2212 C C . GLY A 1 287 ? -23.261 7.005 35.132 1.00 94.94 287 GLY A C 1
ATOM 2213 O O . GLY A 1 287 ? -23.401 7.375 33.961 1.00 94.94 287 GLY A O 1
ATOM 2214 N N . ASP A 1 288 ? -22.109 7.141 35.787 1.00 96.31 288 ASP A N 1
ATOM 2215 C CA . ASP A 1 288 ? -20.922 7.782 35.224 1.00 96.31 288 ASP A CA 1
ATOM 2216 C C . ASP A 1 288 ? -20.147 6.816 34.311 1.00 96.31 288 ASP A C 1
ATOM 2218 O O . ASP A 1 288 ? -19.200 6.129 34.702 1.00 96.31 288 ASP A O 1
ATOM 2222 N N . LEU A 1 289 ? -20.556 6.765 33.041 1.00 96.25 289 LEU A N 1
ATOM 2223 C CA . LEU A 1 289 ? -19.902 5.929 32.029 1.00 96.25 289 LEU A CA 1
ATOM 2224 C C . LEU A 1 289 ? -18.443 6.329 31.767 1.00 96.25 289 LEU A C 1
ATOM 2226 O O . LEU A 1 289 ? -17.667 5.514 31.265 1.00 96.25 289 LEU A O 1
ATOM 2230 N N . LYS A 1 290 ? -18.065 7.573 32.081 1.00 95.19 290 LYS A N 1
ATOM 2231 C CA . LYS A 1 290 ? -16.695 8.061 31.925 1.00 95.19 290 LYS A CA 1
ATOM 2232 C C . LYS A 1 290 ? -15.810 7.475 33.021 1.00 95.19 290 LYS A C 1
ATOM 2234 O O . LYS A 1 290 ? -14.743 6.955 32.705 1.00 95.19 290 LYS A O 1
ATOM 2239 N N . ALA A 1 291 ? -16.289 7.473 34.265 1.00 94.94 291 ALA A N 1
ATOM 2240 C CA . ALA A 1 291 ? -15.640 6.792 35.381 1.00 94.94 291 ALA A CA 1
ATOM 2241 C C . ALA A 1 291 ? -15.531 5.280 35.137 1.00 94.94 291 ALA A C 1
ATOM 2243 O O . ALA A 1 291 ? -14.452 4.718 35.300 1.00 94.94 291 ALA A O 1
ATOM 2244 N N . LEU A 1 292 ? -16.599 4.626 34.661 1.00 96.25 292 LEU A N 1
ATOM 2245 C CA . LEU A 1 292 ? -16.537 3.200 34.320 1.00 96.25 292 LEU A CA 1
ATOM 2246 C C . LEU A 1 292 ? -15.491 2.923 33.231 1.00 96.25 292 LEU A C 1
ATOM 2248 O O . LEU A 1 292 ? -14.704 1.989 33.346 1.00 96.25 292 LEU A O 1
ATOM 2252 N N . ARG A 1 293 ? -15.439 3.744 32.179 1.00 95.62 293 ARG A N 1
ATOM 2253 C CA . ARG A 1 293 ? -14.406 3.606 31.149 1.00 95.62 293 ARG A CA 1
ATOM 2254 C C . ARG A 1 293 ? -13.003 3.777 31.726 1.00 95.62 293 ARG A C 1
ATOM 2256 O O . ARG A 1 293 ? -12.128 2.973 31.406 1.00 95.62 293 ARG A O 1
ATOM 2263 N N . LEU A 1 294 ? -12.802 4.804 32.548 1.00 95.62 294 LEU A N 1
ATOM 2264 C CA . LEU A 1 294 ? -11.526 5.070 33.201 1.00 95.62 294 LEU A CA 1
ATOM 2265 C C . LEU A 1 294 ? -11.097 3.870 34.056 1.00 95.62 294 LEU A C 1
ATOM 2267 O O . LEU A 1 294 ? -9.945 3.465 33.977 1.00 95.62 294 LEU A O 1
ATOM 2271 N N . ALA A 1 295 ? -12.033 3.236 34.766 1.00 95.19 295 ALA A N 1
ATOM 2272 C CA . ALA A 1 295 ? -11.773 2.038 35.563 1.00 95.19 295 ALA A CA 1
ATOM 2273 C C . ALA A 1 295 ? -11.377 0.835 34.691 1.00 95.19 295 ALA A C 1
ATOM 2275 O O . ALA A 1 295 ? -10.435 0.114 35.000 1.00 95.19 295 ALA A O 1
ATOM 2276 N N . LEU A 1 296 ? -12.066 0.629 33.564 1.00 95.31 296 LEU A N 1
ATOM 2277 C CA . LEU A 1 296 ? -11.816 -0.521 32.692 1.00 95.31 296 LEU A CA 1
ATOM 2278 C C . LEU A 1 296 ? -10.583 -0.368 31.792 1.00 95.31 296 LEU A C 1
ATOM 2280 O O . LEU A 1 296 ? -10.026 -1.382 31.377 1.00 95.31 296 LEU A O 1
ATOM 2284 N N . THR A 1 297 ? -10.187 0.859 31.442 1.00 95.00 297 THR A N 1
ATOM 2285 C CA . THR A 1 297 ? -9.187 1.116 30.383 1.00 95.00 297 THR A CA 1
ATOM 2286 C C . THR A 1 297 ? -8.039 2.038 30.788 1.00 95.00 297 THR A C 1
ATOM 2288 O O . THR A 1 297 ? -7.092 2.210 30.024 1.00 95.00 297 THR A O 1
ATOM 2291 N N . GLY A 1 298 ? -8.128 2.694 31.946 1.00 94.12 298 GLY A N 1
ATOM 2292 C CA . GLY A 1 298 ? -7.171 3.721 32.359 1.00 94.12 298 GLY A CA 1
ATOM 2293 C C . GLY A 1 298 ? -7.283 5.040 31.588 1.00 94.12 298 GLY A C 1
ATOM 2294 O O . GLY A 1 298 ? -6.470 5.937 31.795 1.00 94.12 298 GLY A O 1
ATOM 2295 N N . GLN A 1 299 ? -8.270 5.191 30.695 1.00 92.50 299 GLN A N 1
ATOM 2296 C CA . GLN A 1 299 ? -8.450 6.386 29.868 1.00 92.50 299 GLN A CA 1
ATOM 2297 C C . GLN A 1 299 ? -9.910 6.835 29.806 1.00 92.50 299 GLN A C 1
ATOM 2299 O O . GLN A 1 299 ? -10.840 6.041 29.854 1.00 92.50 299 GLN A O 1
ATOM 2304 N N . GLU A 1 300 ? -10.133 8.136 29.632 1.00 90.31 300 GLU A N 1
ATOM 2305 C CA . GLU A 1 300 ? -11.486 8.704 29.531 1.00 90.31 300 GLU A CA 1
ATOM 2306 C C . GLU A 1 300 ? -12.099 8.591 28.123 1.00 90.31 300 GLU A C 1
ATOM 2308 O O . GLU A 1 300 ? -13.291 8.836 27.927 1.00 90.31 300 GLU A O 1
ATOM 2313 N N . ARG A 1 301 ? -11.283 8.254 27.121 1.00 90.25 301 ARG A N 1
ATOM 2314 C CA . ARG A 1 301 ? -11.659 8.138 25.705 1.00 90.25 301 ARG A CA 1
ATOM 2315 C C . ARG A 1 301 ? -11.101 6.840 25.135 1.00 90.25 301 ARG A C 1
ATOM 2317 O O . ARG A 1 301 ? -10.087 6.347 25.613 1.00 90.25 301 ARG A O 1
ATOM 2324 N N . GLY A 1 302 ? -11.752 6.303 24.109 1.00 91.19 302 GLY A N 1
ATOM 2325 C CA . GLY A 1 302 ? -11.329 5.061 23.468 1.00 91.19 302 GLY A CA 1
ATOM 2326 C C . GLY A 1 302 ? -12.485 4.358 22.749 1.00 91.19 302 GLY A C 1
ATOM 2327 O O . GLY A 1 302 ? -13.479 5.021 22.440 1.00 91.19 302 GLY A O 1
ATOM 2328 N N . PRO A 1 303 ? -12.376 3.037 22.516 1.00 93.44 303 PRO A N 1
ATOM 2329 C CA . PRO A 1 303 ? -13.365 2.254 21.769 1.00 93.44 303 PRO A CA 1
ATOM 2330 C C . PRO A 1 303 ? -14.725 2.224 22.468 1.00 93.44 303 PRO A C 1
ATOM 2332 O O . PRO A 1 303 ? -14.837 2.568 23.641 1.00 93.44 303 PRO A O 1
ATOM 2335 N N . GLU A 1 304 ? -15.787 1.784 21.802 1.00 94.44 304 GLU A N 1
ATOM 2336 C CA . GLU A 1 304 ? -17.118 1.693 22.420 1.00 94.44 304 GLU A CA 1
ATOM 2337 C C . GLU A 1 304 ? -17.112 0.902 23.742 1.00 94.44 304 GLU A C 1
ATOM 2339 O O . GLU A 1 304 ? -16.509 -0.165 23.848 1.00 94.44 304 GLU A O 1
ATOM 2344 N N . LEU A 1 305 ? -17.792 1.411 24.777 1.00 95.62 305 LEU A N 1
ATOM 2345 C CA . LEU A 1 305 ? -17.707 0.823 26.125 1.00 95.62 305 LEU A CA 1
ATOM 2346 C C . LEU A 1 305 ? -18.276 -0.603 26.164 1.00 95.62 305 LEU A C 1
ATOM 2348 O O . LEU A 1 305 ? -17.725 -1.475 26.827 1.00 95.62 305 LEU A O 1
ATOM 2352 N N . ALA A 1 306 ? -19.336 -0.861 25.395 1.00 96.56 306 ALA A N 1
ATOM 2353 C CA . ALA A 1 306 ? -19.888 -2.205 25.248 1.00 96.56 306 ALA A CA 1
ATOM 2354 C C . ALA A 1 306 ? -18.883 -3.176 24.600 1.00 96.56 306 ALA A C 1
ATOM 2356 O O . ALA A 1 306 ? -18.879 -4.353 24.942 1.00 96.56 306 ALA A O 1
ATOM 2357 N N . ALA A 1 307 ? -18.019 -2.698 23.699 1.00 96.12 307 ALA A N 1
ATOM 2358 C CA . ALA A 1 307 ? -16.972 -3.525 23.107 1.00 96.12 307 ALA A CA 1
ATOM 2359 C C . ALA A 1 307 ? -15.863 -3.845 24.119 1.00 96.12 307 ALA A C 1
ATOM 2361 O O . ALA A 1 307 ? -15.403 -4.980 24.167 1.00 96.12 307 ALA A O 1
ATOM 2362 N N . VAL A 1 308 ? -15.489 -2.880 24.970 1.00 96.38 308 VAL A N 1
ATOM 2363 C CA . VAL A 1 308 ? -14.532 -3.102 26.072 1.00 96.38 308 VAL A CA 1
ATOM 2364 C C . VAL A 1 308 ? -15.048 -4.177 27.023 1.00 96.38 308 VAL A C 1
ATOM 2366 O O . VAL A 1 308 ? -14.316 -5.100 27.363 1.00 96.38 308 VAL A O 1
ATOM 2369 N N . ILE A 1 309 ? -16.324 -4.086 27.408 1.00 96.19 309 ILE A N 1
ATOM 2370 C CA . ILE A 1 309 ? -16.969 -5.076 28.277 1.00 96.19 309 ILE A CA 1
ATOM 2371 C C . ILE A 1 309 ? -16.991 -6.457 27.606 1.00 96.19 309 ILE A C 1
ATOM 2373 O O . ILE A 1 309 ? -16.700 -7.450 28.259 1.00 96.19 309 ILE A O 1
ATOM 2377 N N . ALA A 1 310 ? -17.294 -6.527 26.305 1.00 95.31 310 ALA A N 1
ATOM 2378 C CA . ALA A 1 310 ? -17.305 -7.785 25.557 1.00 95.31 310 ALA A CA 1
ATOM 2379 C C . ALA A 1 310 ? -15.917 -8.441 25.434 1.00 95.31 310 ALA A C 1
ATOM 2381 O O . ALA A 1 310 ? -15.826 -9.663 25.365 1.00 95.31 310 ALA A O 1
ATOM 2382 N N . ALA A 1 311 ? -14.851 -7.637 25.380 1.00 94.94 311 ALA A N 1
ATOM 2383 C CA . ALA A 1 311 ? -13.489 -8.116 25.157 1.00 94.94 311 ALA A CA 1
ATOM 2384 C C . ALA A 1 311 ? -12.788 -8.642 26.420 1.00 94.94 311 ALA A C 1
ATOM 2386 O O . ALA A 1 311 ? -11.771 -9.333 26.318 1.00 94.94 311 ALA A O 1
ATOM 2387 N N . LEU A 1 312 ? -13.298 -8.301 27.605 1.00 94.19 312 LEU A N 1
ATOM 2388 C CA . LEU A 1 312 ? -12.678 -8.636 28.881 1.00 94.19 312 LEU A CA 1
ATOM 2389 C C . LEU A 1 312 ? -13.358 -9.845 29.543 1.00 94.19 312 LEU A C 1
ATOM 2391 O O . LEU A 1 312 ? -14.588 -9.914 29.598 1.00 94.19 312 LEU A O 1
ATOM 2395 N N . PRO A 1 313 ? -12.578 -10.773 30.121 1.00 94.06 313 PRO A N 1
ATOM 2396 C CA . PRO A 1 313 ? -13.111 -11.817 30.987 1.00 94.06 313 PRO A CA 1
ATOM 2397 C C . PRO A 1 313 ? -13.901 -11.244 32.173 1.00 94.06 313 PRO A C 1
ATOM 2399 O O . PRO A 1 313 ? -13.570 -10.186 32.712 1.00 94.06 313 PRO A O 1
ATOM 2402 N N . ARG A 1 314 ? -14.933 -11.969 32.625 1.00 94.88 314 ARG A N 1
ATOM 2403 C CA . ARG A 1 314 ? -15.807 -11.540 33.734 1.00 94.88 314 ARG A CA 1
ATOM 2404 C C . ARG A 1 314 ? -15.031 -11.206 35.010 1.00 94.88 314 ARG A C 1
ATOM 2406 O O . ARG A 1 314 ? -15.349 -10.224 35.673 1.00 94.88 314 ARG A O 1
ATOM 2413 N N . ASP A 1 315 ? -14.052 -12.024 35.377 1.00 94.69 315 ASP A N 1
ATOM 2414 C CA . ASP A 1 315 ? -13.228 -11.810 36.568 1.00 94.69 315 ASP A CA 1
ATOM 2415 C C . ASP A 1 315 ? -12.402 -10.523 36.462 1.00 94.69 315 ASP A C 1
ATOM 2417 O O . ASP A 1 315 ? -12.274 -9.796 37.444 1.00 94.69 315 ASP A O 1
ATOM 2421 N N . GLU A 1 316 ? -11.918 -10.201 35.262 1.00 94.44 316 GLU A N 1
ATOM 2422 C CA . GLU A 1 316 ? -11.183 -8.969 35.000 1.00 94.44 316 GLU A CA 1
ATOM 2423 C C . GLU A 1 316 ? -12.087 -7.732 35.066 1.00 94.44 316 GLU A C 1
ATOM 2425 O O . GLU A 1 316 ? -11.712 -6.733 35.679 1.00 94.44 316 GLU A O 1
ATOM 2430 N N . LEU A 1 317 ? -13.312 -7.810 34.534 1.00 95.44 317 LEU A N 1
ATOM 2431 C CA . LEU A 1 317 ? -14.307 -6.740 34.680 1.00 95.44 317 LEU A CA 1
ATOM 2432 C C . LEU A 1 317 ? -14.609 -6.441 36.153 1.00 95.44 317 LEU A C 1
ATOM 2434 O O . LEU A 1 317 ? -14.662 -5.280 36.554 1.00 95.44 317 LEU A O 1
ATOM 2438 N N . LEU A 1 318 ? -14.788 -7.486 36.965 1.00 95.19 318 LEU A N 1
ATOM 2439 C CA . LEU A 1 318 ? -15.067 -7.346 38.395 1.00 95.19 318 LEU A CA 1
ATOM 2440 C C . LEU A 1 318 ? -13.842 -6.877 39.189 1.00 95.19 318 LEU A C 1
ATOM 2442 O O . LEU A 1 318 ? -14.020 -6.193 40.196 1.00 95.19 318 LEU A O 1
ATOM 2446 N N . ARG A 1 319 ? -12.620 -7.218 38.760 1.00 93.75 319 ARG A N 1
ATOM 2447 C CA . ARG A 1 319 ? -11.376 -6.693 39.347 1.00 93.75 319 ARG A CA 1
ATOM 2448 C C . ARG A 1 319 ? -11.212 -5.202 39.087 1.00 93.75 319 ARG A C 1
ATOM 2450 O O . ARG A 1 319 ? -10.852 -4.478 39.999 1.00 93.75 319 ARG A O 1
ATOM 2457 N N . ARG A 1 320 ? -11.460 -4.755 37.853 1.00 92.88 320 ARG A N 1
ATOM 2458 C CA . ARG A 1 320 ? -11.278 -3.351 37.450 1.00 92.88 320 ARG A CA 1
ATOM 2459 C C . ARG A 1 320 ? -12.367 -2.427 37.998 1.00 92.88 320 ARG A C 1
ATOM 2461 O O . ARG A 1 320 ? -12.135 -1.237 38.148 1.00 92.88 320 ARG A O 1
ATOM 2468 N N . ALA A 1 321 ? -13.550 -2.960 38.302 1.00 88.94 321 ALA A N 1
ATOM 2469 C CA . ALA A 1 321 ? -14.667 -2.211 38.877 1.00 88.94 321 ALA A CA 1
ATOM 2470 C C . ALA A 1 321 ? -14.701 -2.276 40.418 1.00 88.94 321 ALA A C 1
ATOM 2472 O O . ALA A 1 321 ? -15.733 -2.628 40.999 1.00 88.94 321 ALA A O 1
ATOM 2473 N N . THR A 1 322 ? -13.576 -1.995 41.077 1.00 79.56 322 THR A N 1
ATOM 2474 C CA . THR A 1 322 ? -13.456 -1.901 42.547 1.00 79.56 322 THR A CA 1
ATOM 2475 C C . THR A 1 322 ? -13.100 -0.500 42.990 1.00 79.56 322 THR A C 1
ATOM 2477 O O . THR A 1 322 ? -12.231 0.097 42.320 1.00 79.56 322 THR A O 1
#

Secondary structure (DSSP, 8-state):
--EEEE---SSSSPBHHHHHHHHHHHHH-SEEEEEE--S-GGG--TTHHHHHHHHHHHTT---SEEEEESGGGHHHHHHHHGGG-SEETTEESB-TTSPBPHHHHHHHHHHHTT--EEEEEGGGGGGHHHHHHHHHHTT-PPPEEEEEPPEE-TTSSBPPTTSTTSBHHHHHHTT--HHHHHHHHHHH-S-SS-EE--HHHHHHHHHHHHHHS-HHHHHHHHTS-GGGHHHHTT-SSHHHHHHHHHHHHSPPP-----HHHHHHHHHHHHTT--HHHHHHHHHHTT--HHHHHHHHHSSSS-S-HHHHHHHS-HHHHHHH--

Foldseek 3Di:
DAEEELEEELQAFAFLQSVLLLLLRQVVDPAYAYEHADLDVVNHDVCSVVNHVVLCVQLVRDHDDDPDYLQVCQVVLCVLCVVVPQDDPNHGQADPVRGGDPLSSVLSVCQVSVHAEYEHEPVCVVCQVVSCVVCVVSVHHDHHYAYAAAEAEPVRHHQDCPDQSRGSVNCVVVQQHSQLSSVVSVVCRRHPYYHYDDVVSSLVSSLVVLVPDDLVRLCVLLVHDSLLSLQLRPDSGSVLSVVSSCLQPPADDDDADFLVLLVLLLVCLVVVHQLVVSVVVCVVVVHDVQSLSCLRRVHSDGGDRSSSVSSDDSVSSNVSSD

Sequence (322 aa):
MARVRFAPSPTGSLHLGNALSAVANRRLGKWMLLRIDDTDPARNVPDGENAILRDLEWLGIAWDEGPVRQSDRAERHREVGAPLGDRFEGLTLVREDGSPTYHLASVVDDIDFRITHIVRGNDHRPNEELHRRLFDALGATAPEFVHHGLILGPDGRKLAKRAPGGTVASLRDEGIPAEAVRAYLEELGLPRHDVHLDPARLRRLSTEALAALSDEELAARVGVPVSVAPVLRGARDLAEARAYAALVLEPAEAQVYSPETLARFRELVEAGAEPRVVVRELKAVGGDLKALRLALTGQERGPELAAVIAALPRDELLRRAT

pLDDT: mean 96.17, std 2.77, range [79.56, 98.81]